Protein AF-A0AAD4W9L6-F1 (afdb_monomer_lite)

Foldseek 3Di:
DDDPVLFPPDDDDQLQPQQVLLVCLVVLADPVLLVVCLPDLCNLVSLPHAAPDDPLLLSLFSRFFDDCVVDPQVFATWGCFQLWIAGDGPLNVCLQSVAADDDDDDDPDDALVPCPLCCVQPNHPDDDDLVSLVCSLNPDPDNVSNSVSSVVSCCVNNPVSDPPPLVSCVWAPVCVVVVQWAADDDLVGRNNNRIHGDDDPPSVCCCVQTRVHNPGHTDHDDQDPSSCPRPNHPDDPPVPNDDDTDSPPPDPPCPVVVVVVVVVVVVVVVVVVVVVVVVVVVVVVVVVVVVVVVVVVVVVVVVVVVVVVVVVVVVVVVVVVVVD

Radius of gyration: 32.65 Å; chains: 1; bounding box: 99×80×64 Å

Structure (mmCIF, N/CA/C/O backbone):
data_AF-A0AAD4W9L6-F1
#
_entry.id   AF-A0AAD4W9L6-F1
#
loop_
_atom_site.group_PDB
_atom_site.id
_atom_site.type_symbol
_atom_site.label_atom_id
_atom_site.label_alt_id
_atom_site.label_comp_id
_atom_site.label_asym_id
_atom_site.label_entity_id
_atom_site.label_seq_id
_atom_site.pdbx_PDB_ins_code
_atom_site.Cartn_x
_atom_site.Cartn_y
_atom_site.Cartn_z
_atom_site.occupancy
_atom_site.B_iso_or_equiv
_atom_site.auth_seq_id
_atom_site.auth_comp_id
_atom_site.auth_asym_id
_atom_site.auth_atom_id
_atom_site.pdbx_PDB_model_num
ATOM 1 N N . MET A 1 1 ? 16.993 12.802 -17.136 1.00 47.34 1 MET A N 1
ATOM 2 C CA . MET A 1 1 ? 17.439 11.944 -16.020 1.00 47.34 1 MET A CA 1
ATOM 3 C C . MET A 1 1 ? 17.801 12.877 -14.888 1.00 47.34 1 MET A C 1
ATOM 5 O O . MET A 1 1 ? 18.582 13.782 -15.141 1.00 47.34 1 MET A O 1
ATOM 9 N N . ILE A 1 2 ? 17.174 12.713 -13.723 1.00 38.59 2 ILE A N 1
ATOM 10 C CA . ILE A 1 2 ? 17.481 13.487 -12.510 1.00 38.59 2 ILE A CA 1
ATOM 11 C C . ILE A 1 2 ? 18.909 13.122 -12.080 1.00 38.59 2 ILE A C 1
ATOM 13 O O . ILE A 1 2 ? 19.271 11.942 -12.152 1.00 38.59 2 ILE A O 1
ATOM 17 N N . THR A 1 3 ? 19.731 14.110 -11.726 1.00 42.56 3 THR A N 1
ATOM 18 C CA . THR A 1 3 ? 21.128 13.863 -11.332 1.00 42.56 3 THR A CA 1
ATOM 19 C C . THR A 1 3 ? 21.187 13.156 -9.972 1.00 42.56 3 THR A C 1
ATOM 21 O O . THR A 1 3 ? 20.267 13.289 -9.169 1.00 42.56 3 THR A O 1
ATOM 24 N N . GLU A 1 4 ? 22.233 12.362 -9.700 1.00 45.06 4 GLU A N 1
ATOM 25 C CA . GLU A 1 4 ? 22.367 11.618 -8.424 1.00 45.06 4 GLU A CA 1
ATOM 26 C C . GLU A 1 4 ? 22.315 12.530 -7.187 1.00 45.06 4 GLU A C 1
ATOM 28 O O . GLU A 1 4 ? 21.912 12.104 -6.111 1.00 45.06 4 GLU A O 1
ATOM 33 N N . GLU A 1 5 ? 22.682 13.797 -7.347 1.00 41.12 5 GLU A N 1
ATOM 34 C CA . GLU A 1 5 ? 22.722 14.812 -6.292 1.00 41.12 5 GLU A CA 1
ATOM 35 C C . GLU A 1 5 ? 21.324 15.362 -5.950 1.00 41.12 5 GLU A C 1
ATOM 37 O O . GLU A 1 5 ? 21.085 15.842 -4.844 1.00 41.12 5 GLU A O 1
ATOM 42 N N . GLU A 1 6 ? 20.377 15.248 -6.886 1.00 40.41 6 GLU A N 1
ATOM 43 C CA . GLU A 1 6 ? 18.975 15.671 -6.752 1.00 40.41 6 GLU A CA 1
ATOM 44 C C . GLU A 1 6 ? 18.058 14.521 -6.298 1.00 40.41 6 GLU A C 1
ATOM 46 O O . GLU A 1 6 ? 16.862 14.708 -6.056 1.00 40.41 6 GLU A O 1
ATOM 51 N N . LYS A 1 7 ? 18.607 13.308 -6.180 1.00 45.47 7 LYS A N 1
ATOM 52 C CA . LYS A 1 7 ? 17.885 12.120 -5.734 1.00 45.47 7 LYS A CA 1
ATOM 53 C C . LYS A 1 7 ? 17.671 12.154 -4.222 1.00 45.47 7 LYS A C 1
ATOM 55 O O . LYS A 1 7 ? 18.612 12.155 -3.433 1.00 45.47 7 LYS A O 1
ATOM 60 N N . PHE A 1 8 ? 16.406 12.127 -3.805 1.00 41.56 8 PHE A N 1
ATOM 61 C CA . PHE A 1 8 ? 16.038 12.042 -2.393 1.00 41.56 8 PHE A CA 1
ATOM 62 C C . PHE A 1 8 ? 16.569 10.725 -1.800 1.00 41.56 8 PHE A C 1
ATOM 64 O O . PHE A 1 8 ? 16.167 9.646 -2.238 1.00 41.56 8 PHE A O 1
ATOM 71 N N . GLN A 1 9 ? 17.446 10.782 -0.790 1.00 36.72 9 GLN A N 1
ATOM 72 C CA . GLN A 1 9 ? 17.851 9.589 -0.038 1.00 36.72 9 GLN A CA 1
ATOM 73 C C . GLN A 1 9 ? 16.670 9.102 0.813 1.00 36.72 9 GLN A C 1
ATOM 75 O O . GLN A 1 9 ? 16.536 9.436 1.990 1.00 36.72 9 GLN A O 1
ATOM 80 N N . GLY A 1 10 ? 15.773 8.331 0.200 1.00 40.91 10 GLY A N 1
ATOM 81 C CA . GLY A 1 10 ? 14.722 7.627 0.919 1.00 40.91 10 GLY A CA 1
ATOM 82 C C . GLY A 1 10 ? 15.359 6.620 1.872 1.00 40.91 10 GLY A C 1
ATOM 83 O O . GLY A 1 10 ? 15.940 5.635 1.425 1.00 40.91 10 GLY A O 1
ATOM 84 N N . LYS A 1 11 ? 15.269 6.869 3.180 1.00 39.81 11 LYS A N 1
ATOM 85 C CA . LYS A 1 11 ? 15.521 5.838 4.188 1.00 39.81 11 LYS A CA 1
ATOM 86 C C . LYS A 1 11 ? 14.287 4.952 4.248 1.00 39.81 11 LYS A C 1
ATOM 88 O O . LYS A 1 11 ? 13.273 5.371 4.796 1.00 39.81 11 LYS A O 1
ATOM 93 N N . THR A 1 12 ? 14.384 3.756 3.680 1.00 40.41 12 THR A N 1
ATOM 94 C CA . THR A 1 12 ? 13.365 2.724 3.850 1.00 40.41 12 THR A CA 1
ATOM 95 C C . THR A 1 12 ? 13.349 2.298 5.315 1.00 40.41 12 THR A C 1
ATOM 97 O O . THR A 1 12 ? 14.356 1.800 5.824 1.00 40.41 12 THR A O 1
ATOM 100 N N . LEU A 1 13 ? 12.232 2.484 6.009 1.00 41.50 13 LEU A N 1
ATOM 101 C CA . LEU A 1 13 ? 12.038 1.927 7.346 1.00 41.50 13 LEU A CA 1
ATOM 102 C C . LEU A 1 13 ? 11.084 0.746 7.186 1.00 41.50 13 LEU A C 1
ATOM 104 O O . LEU A 1 13 ? 9.868 0.891 7.259 1.00 41.50 13 LEU A O 1
ATOM 108 N N . SER A 1 14 ? 11.641 -0.440 6.928 1.00 42.91 14 SER A N 1
ATOM 109 C CA . SER A 1 14 ? 10.854 -1.674 6.888 1.00 42.91 14 SER A CA 1
ATOM 110 C C . SER A 1 14 ? 10.450 -2.056 8.315 1.00 42.91 14 SER A C 1
ATOM 112 O O . SER A 1 14 ? 11.167 -2.765 9.013 1.00 42.91 14 SER A O 1
ATOM 114 N N . ILE A 1 15 ? 9.312 -1.526 8.765 1.00 48.94 15 ILE A N 1
ATOM 115 C CA . ILE A 1 15 ? 8.651 -1.899 10.028 1.00 48.94 15 ILE A CA 1
ATOM 116 C C . ILE A 1 15 ? 7.326 -2.625 9.720 1.00 48.94 15 ILE A C 1
ATOM 118 O O . ILE A 1 15 ? 6.440 -2.717 10.566 1.00 48.94 15 ILE A O 1
ATOM 122 N N . SER A 1 16 ? 7.131 -3.125 8.491 1.00 53.09 16 SER A N 1
ATOM 123 C CA . SER A 1 16 ? 5.842 -3.685 8.076 1.00 53.09 16 SER A CA 1
ATOM 124 C C . SER A 1 16 ? 5.578 -5.041 8.744 1.00 53.09 16 SER A C 1
ATOM 126 O O . SER A 1 16 ? 5.812 -6.100 8.165 1.00 53.09 16 SER A O 1
ATOM 128 N N . HIS A 1 17 ? 5.023 -5.005 9.952 1.00 66.44 17 HIS A N 1
ATOM 129 C CA . HIS A 1 17 ? 4.467 -6.150 10.669 1.00 66.44 17 HIS A CA 1
ATOM 130 C C . HIS A 1 17 ? 2.987 -6.352 10.319 1.00 66.44 17 HIS A C 1
ATOM 132 O O . HIS A 1 17 ? 2.219 -6.797 11.158 1.00 66.44 17 HIS A O 1
ATOM 138 N N . THR A 1 18 ? 2.547 -6.028 9.095 1.00 77.06 18 THR A N 1
ATOM 139 C CA . THR A 1 18 ? 1.119 -6.028 8.725 1.00 77.06 18 THR A CA 1
ATOM 140 C C . THR A 1 18 ? 0.429 -7.357 9.032 1.00 77.06 18 THR A C 1
ATOM 142 O O . THR A 1 18 ? -0.611 -7.365 9.683 1.00 77.06 18 THR A O 1
ATOM 145 N N . LYS A 1 19 ? 1.041 -8.479 8.636 1.00 79.56 19 LYS A N 1
ATOM 146 C CA . LYS A 1 19 ? 0.513 -9.820 8.917 1.00 79.56 19 LYS A CA 1
ATOM 147 C C . LYS A 1 19 ? 0.420 -10.105 10.417 1.00 79.56 19 LYS A C 1
ATOM 149 O O . LYS A 1 19 ? -0.588 -10.632 10.883 1.00 79.56 19 LYS A O 1
ATOM 154 N N . ILE A 1 20 ? 1.465 -9.749 11.163 1.00 84.56 20 ILE A N 1
ATOM 155 C CA . ILE A 1 20 ? 1.527 -9.951 12.614 1.00 84.56 20 ILE A CA 1
ATOM 156 C C . ILE A 1 20 ? 0.455 -9.095 13.287 1.00 84.56 20 ILE A C 1
ATOM 158 O O . ILE A 1 20 ? -0.384 -9.642 13.981 1.00 84.56 20 ILE A O 1
ATOM 162 N N . ALA A 1 21 ? 0.388 -7.800 12.979 1.00 87.56 21 ALA A N 1
ATOM 163 C CA . ALA A 1 21 ? -0.585 -6.875 13.544 1.00 87.56 21 ALA A CA 1
ATOM 164 C C . ALA A 1 21 ? -2.040 -7.299 13.272 1.00 87.56 21 ALA A C 1
ATOM 166 O O . ALA A 1 21 ? -2.880 -7.229 14.168 1.00 87.56 21 ALA A O 1
ATOM 167 N N . ILE A 1 22 ? -2.344 -7.781 12.060 1.00 90.00 22 ILE A N 1
ATOM 168 C CA . ILE A 1 22 ? -3.672 -8.325 11.729 1.00 90.00 22 ILE A CA 1
ATOM 169 C C . ILE A 1 22 ? -3.969 -9.581 12.551 1.00 90.00 22 ILE A C 1
ATOM 171 O O . ILE A 1 22 ? -5.072 -9.711 13.081 1.00 90.00 22 ILE A O 1
ATOM 175 N N . SER A 1 23 ? -2.997 -10.487 12.679 1.00 91.19 23 SER A N 1
ATOM 176 C CA . SER A 1 23 ? -3.150 -11.712 13.478 1.00 91.19 23 SER A CA 1
ATOM 177 C C . SER A 1 23 ? -3.378 -11.374 14.952 1.00 91.19 23 SER A C 1
ATOM 179 O O . SER A 1 23 ? -4.335 -11.854 15.548 1.00 91.19 23 SER A O 1
ATOM 181 N N . THR A 1 24 ? -2.598 -10.440 15.502 1.00 93.06 24 THR A N 1
ATOM 182 C CA . THR A 1 24 ? -2.736 -9.953 16.877 1.00 93.06 24 THR A CA 1
ATOM 183 C C . THR A 1 24 ? -4.122 -9.368 17.143 1.00 93.06 24 THR A C 1
ATOM 185 O O . THR A 1 24 ? -4.700 -9.637 18.190 1.00 93.06 24 THR A O 1
ATOM 188 N N . ILE A 1 25 ? -4.702 -8.608 16.207 1.00 94.25 25 ILE A N 1
ATOM 189 C CA . ILE A 1 25 ? -6.077 -8.101 16.360 1.00 94.25 25 ILE A CA 1
ATOM 190 C C . ILE A 1 25 ? -7.095 -9.241 16.361 1.00 94.25 25 ILE A C 1
ATOM 192 O O . ILE A 1 25 ? -7.958 -9.271 17.237 1.00 94.25 25 ILE A O 1
ATOM 196 N N . LYS A 1 26 ? -6.990 -10.176 15.406 1.00 94.06 26 LYS A N 1
ATOM 197 C CA . LYS A 1 26 ? -7.907 -11.324 15.298 1.00 94.06 26 LYS A CA 1
ATOM 198 C C . LYS A 1 26 ? -7.869 -12.210 16.546 1.00 94.06 26 LYS A C 1
ATOM 200 O O . LYS A 1 26 ? -8.905 -12.721 16.947 1.00 94.06 26 LYS A O 1
ATOM 205 N N . GLU A 1 27 ? -6.698 -12.363 17.161 1.00 95.00 27 GLU A N 1
ATOM 206 C CA . GLU A 1 27 ? -6.510 -13.136 18.394 1.00 95.00 27 GLU A CA 1
ATOM 207 C C . GLU A 1 27 ? -6.958 -12.377 19.652 1.00 95.00 27 GLU A C 1
ATOM 209 O O . GLU A 1 27 ? -7.484 -12.983 20.585 1.00 95.00 27 GLU A O 1
ATOM 214 N N . LYS A 1 28 ? -6.744 -11.055 19.705 1.00 95.56 28 LYS A N 1
ATOM 215 C CA . LYS A 1 28 ? -7.033 -10.238 20.894 1.00 95.56 28 LYS A CA 1
ATOM 216 C C . LYS A 1 28 ? -8.516 -9.897 21.042 1.00 95.56 28 LYS A C 1
ATOM 218 O O . LYS A 1 28 ? -8.989 -9.743 22.168 1.00 95.56 28 LYS A O 1
ATOM 223 N N . PHE A 1 29 ? -9.233 -9.713 19.938 1.00 96.62 29 PHE A N 1
ATOM 224 C CA . PHE A 1 29 ? -10.640 -9.327 19.964 1.00 96.62 29 PHE A CA 1
ATOM 225 C C . PHE A 1 29 ? -11.569 -10.503 20.258 1.00 96.62 29 PHE A C 1
ATOM 227 O O . PHE A 1 29 ? -11.392 -11.607 19.754 1.00 96.62 29 PHE A O 1
ATOM 234 N N . SER A 1 30 ? -12.622 -10.238 21.032 1.00 96.12 30 SER A N 1
ATOM 235 C CA . SER A 1 30 ? -13.764 -11.150 21.115 1.00 96.12 30 SER A CA 1
ATOM 236 C C . SER A 1 30 ? -14.532 -11.183 19.790 1.00 96.12 30 SER A C 1
ATOM 238 O O . SER A 1 30 ? -14.440 -10.251 18.990 1.00 96.12 30 SER A O 1
ATOM 240 N N . GLU A 1 31 ? -15.372 -12.201 19.577 1.00 95.62 31 GLU A N 1
ATOM 241 C CA . GLU A 1 31 ? -16.197 -12.295 18.361 1.00 95.62 31 GLU A CA 1
ATOM 242 C C . GLU A 1 31 ? -17.032 -11.031 18.108 1.00 95.62 31 GLU A C 1
ATOM 244 O O . GLU A 1 31 ? -17.145 -10.565 16.976 1.00 95.62 31 GLU A O 1
ATOM 249 N N . GLN A 1 32 ? -17.595 -10.434 19.163 1.00 95.88 32 GLN A N 1
ATOM 250 C CA . GLN A 1 32 ? -18.391 -9.214 19.036 1.00 95.88 32 GLN A CA 1
ATOM 251 C C . GLN A 1 32 ? -17.532 -8.002 18.650 1.00 95.88 32 GLN A C 1
ATOM 253 O O . GLN A 1 32 ? -17.960 -7.173 17.848 1.00 95.88 32 GLN A O 1
ATOM 258 N N . GLN A 1 33 ? -16.330 -7.876 19.217 1.00 96.06 33 GLN A N 1
ATOM 259 C CA . GLN A 1 33 ? -15.402 -6.792 18.882 1.00 96.06 33 GLN A CA 1
ATOM 260 C C . GLN A 1 33 ? -14.879 -6.935 17.456 1.00 96.06 33 GLN A C 1
ATOM 262 O O . GLN A 1 33 ? -14.804 -5.938 16.740 1.00 96.06 33 GLN A O 1
ATOM 267 N N . LEU A 1 34 ? -14.585 -8.166 17.032 1.00 96.31 34 LEU A N 1
ATOM 268 C CA . LEU A 1 34 ? -14.142 -8.456 15.678 1.00 96.31 34 LEU A CA 1
ATOM 269 C C . LEU A 1 34 ? -15.225 -8.095 14.659 1.00 96.31 34 LEU A C 1
ATOM 271 O O . LEU A 1 34 ? -14.927 -7.345 13.738 1.00 96.31 34 LEU A O 1
ATOM 275 N N . ARG A 1 35 ? -16.490 -8.478 14.888 1.00 95.94 35 ARG A N 1
ATOM 276 C CA . ARG A 1 35 ? -17.612 -8.054 14.026 1.00 95.94 35 ARG A CA 1
ATOM 277 C C . ARG A 1 35 ? -17.734 -6.534 13.928 1.00 95.94 35 ARG A C 1
ATOM 279 O O . ARG A 1 35 ? -17.836 -5.992 12.835 1.00 95.94 35 ARG A O 1
ATOM 286 N N . ARG A 1 36 ? -17.649 -5.820 15.058 1.00 96.06 36 ARG A N 1
ATOM 287 C CA . ARG A 1 36 ? -17.679 -4.343 15.063 1.00 96.06 36 ARG A CA 1
ATOM 288 C C . ARG A 1 36 ? -16.507 -3.730 14.293 1.00 96.06 36 ARG A C 1
ATOM 290 O O . ARG A 1 36 ? -16.647 -2.653 13.720 1.00 96.06 36 ARG A O 1
ATOM 297 N N . PHE A 1 37 ? -15.345 -4.375 14.316 1.00 95.31 37 PHE A N 1
ATOM 298 C CA . PHE A 1 37 ? -14.187 -3.938 13.546 1.00 95.31 37 PHE A CA 1
ATOM 299 C C . PHE A 1 37 ? -14.347 -4.259 12.052 1.00 95.31 37 PHE A C 1
ATOM 301 O O . PHE A 1 37 ? -14.010 -3.426 11.215 1.00 95.31 37 PHE A O 1
ATOM 308 N N . GLU A 1 38 ? -14.898 -5.420 11.702 1.00 94.06 38 GLU A N 1
ATOM 309 C CA . GLU A 1 38 ? -15.214 -5.819 10.323 1.00 94.06 38 GLU A CA 1
ATOM 310 C C . GLU A 1 38 ? -16.256 -4.899 9.673 1.00 94.06 38 GLU A C 1
ATOM 312 O O . GLU A 1 38 ? -16.142 -4.569 8.497 1.00 94.06 38 GLU A O 1
ATOM 317 N N . GLU A 1 39 ? -17.226 -4.412 10.446 1.00 93.38 39 GLU A N 1
ATOM 318 C CA . GLU A 1 39 ? -18.222 -3.429 9.998 1.00 93.38 39 GLU A CA 1
ATOM 319 C C . GLU A 1 39 ? -17.652 -2.002 9.857 1.00 93.38 39 GLU A C 1
ATOM 321 O O . GLU A 1 39 ? -18.324 -1.099 9.353 1.00 93.38 39 GLU A O 1
ATOM 326 N N . SER A 1 40 ? -16.417 -1.766 10.308 1.00 91.94 40 SER A N 1
ATOM 327 C CA . SER A 1 40 ? -15.757 -0.463 10.211 1.00 91.94 40 SER A CA 1
ATOM 328 C C . SER A 1 40 ? -15.122 -0.220 8.836 1.00 91.94 40 SER A C 1
ATOM 330 O O . SER A 1 40 ? -15.009 -1.113 7.999 1.00 91.94 40 SER A O 1
ATOM 332 N N . CYS A 1 41 ? -14.583 0.985 8.626 1.00 88.56 41 CYS A N 1
ATOM 333 C CA . CYS A 1 41 ? -13.817 1.309 7.419 1.00 88.56 41 CYS A CA 1
ATOM 334 C C . CYS A 1 41 ? -12.502 0.522 7.260 1.00 88.56 41 CYS A C 1
ATOM 336 O O . CYS A 1 41 ? -11.870 0.629 6.213 1.00 88.56 41 CYS A O 1
ATOM 338 N N . PHE A 1 42 ? -12.066 -0.236 8.272 1.00 90.75 42 PHE A N 1
ATOM 339 C CA . PHE A 1 42 ? -10.870 -1.078 8.201 1.00 90.75 42 PHE A CA 1
ATOM 340 C C . PHE A 1 42 ? -11.174 -2.558 7.971 1.00 90.75 42 PHE A C 1
ATOM 342 O O . PHE A 1 42 ? -10.236 -3.329 7.780 1.00 90.75 42 PHE A O 1
ATOM 349 N N . GLY A 1 43 ? -12.444 -2.970 7.976 1.00 90.62 43 GLY A N 1
ATOM 350 C CA . GLY A 1 43 ? -12.812 -4.383 7.947 1.00 90.62 43 GLY A CA 1
ATOM 351 C C . GLY A 1 43 ? -12.233 -5.144 6.759 1.00 90.62 43 GLY A C 1
ATOM 352 O O . GLY A 1 43 ? -11.588 -6.176 6.937 1.00 90.62 43 GLY A O 1
ATOM 353 N N . HIS A 1 44 ? -12.348 -4.585 5.551 1.00 86.06 44 HIS A N 1
ATOM 354 C CA . HIS A 1 44 ? -11.792 -5.195 4.337 1.00 86.06 44 HIS A CA 1
ATOM 355 C C . HIS A 1 44 ? -10.267 -5.342 4.375 1.00 86.06 44 HIS A C 1
ATOM 357 O O . HIS A 1 44 ? -9.709 -6.203 3.701 1.00 86.06 44 HIS A O 1
ATOM 363 N N . LEU A 1 45 ? -9.574 -4.536 5.180 1.00 87.25 45 LEU A N 1
ATOM 364 C CA . LEU A 1 45 ? -8.120 -4.572 5.304 1.00 87.25 45 LEU A CA 1
ATOM 365 C C . LEU A 1 45 ? -7.628 -5.702 6.228 1.00 87.25 45 LEU A C 1
ATOM 367 O O . LEU A 1 45 ? -6.432 -5.991 6.234 1.00 87.25 45 LEU A O 1
ATOM 371 N N . LEU A 1 46 ? -8.517 -6.382 6.965 1.00 88.31 46 LEU A N 1
ATOM 372 C CA . LEU A 1 46 ? -8.181 -7.602 7.719 1.00 88.31 46 LEU A CA 1
ATOM 373 C C . LEU A 1 46 ? -7.880 -8.809 6.816 1.00 88.31 46 LEU A C 1
ATOM 375 O O . LEU A 1 46 ? -7.369 -9.826 7.296 1.00 88.31 46 LEU A O 1
ATOM 379 N N . LEU A 1 47 ? -8.208 -8.704 5.528 1.00 84.19 47 LEU A N 1
ATOM 380 C CA . LEU A 1 47 ? -7.945 -9.716 4.504 1.00 84.19 47 LEU A CA 1
ATOM 381 C C . LEU A 1 47 ? -6.536 -9.590 3.897 1.00 84.19 47 LEU A C 1
ATOM 383 O O . LEU A 1 47 ? -6.168 -10.371 3.026 1.00 84.19 47 LEU A O 1
ATOM 387 N N . ILE A 1 48 ? -5.731 -8.613 4.332 1.00 79.44 48 ILE A N 1
ATOM 388 C CA . ILE A 1 48 ? -4.348 -8.463 3.867 1.00 79.44 48 ILE A CA 1
ATOM 389 C C . ILE A 1 48 ? -3.486 -9.552 4.524 1.00 79.44 48 ILE A C 1
ATOM 391 O O . ILE A 1 48 ? -3.105 -9.430 5.686 1.00 79.44 48 ILE A O 1
ATOM 395 N N . GLU A 1 49 ? -3.158 -10.613 3.789 1.00 66.44 49 GLU A N 1
ATOM 396 C CA . GLU A 1 49 ? -2.453 -11.770 4.363 1.00 66.44 49 GLU A CA 1
ATOM 397 C C . GLU A 1 49 ? -0.922 -11.705 4.261 1.00 66.44 49 GLU A C 1
ATOM 399 O O . GLU A 1 49 ? -0.239 -12.034 5.232 1.00 66.44 49 GLU A O 1
ATOM 404 N N . ASP A 1 50 ? -0.355 -11.302 3.118 1.00 62.72 50 ASP A N 1
ATOM 405 C CA . ASP A 1 50 ? 1.107 -11.319 2.927 1.00 62.72 50 ASP A CA 1
ATOM 406 C C . ASP A 1 50 ? 1.579 -10.343 1.842 1.00 62.72 50 ASP A C 1
ATOM 408 O O . ASP A 1 50 ? 2.145 -10.703 0.807 1.00 62.72 50 ASP A O 1
ATOM 412 N N . LEU A 1 51 ? 1.318 -9.059 2.067 1.00 61.97 51 LEU A N 1
ATOM 413 C CA . LEU A 1 51 ? 1.775 -8.016 1.161 1.00 61.97 51 LEU A CA 1
ATOM 414 C C . LEU A 1 51 ? 3.237 -7.664 1.465 1.00 61.97 51 LEU A C 1
ATOM 416 O O . LEU A 1 51 ? 3.541 -6.701 2.170 1.00 61.97 51 LEU A O 1
ATOM 420 N N . LYS A 1 52 ? 4.161 -8.493 0.964 1.00 56.06 52 LYS A N 1
ATOM 421 C CA . LYS A 1 52 ? 5.611 -8.274 1.088 1.00 56.06 52 LYS A CA 1
ATOM 422 C C . LYS A 1 52 ? 6.067 -7.159 0.154 1.00 56.06 52 LYS A C 1
ATOM 424 O O . LYS A 1 52 ? 6.448 -7.389 -0.985 1.00 56.06 52 LYS A O 1
ATOM 429 N N . TRP A 1 53 ? 6.012 -5.924 0.618 1.00 62.38 53 TRP A N 1
ATOM 430 C CA . TRP A 1 53 ? 6.411 -4.771 -0.183 1.00 62.38 53 TRP A CA 1
ATOM 431 C C . TRP A 1 53 ? 7.860 -4.849 -0.659 1.00 62.38 53 TRP A C 1
ATOM 433 O O . TRP A 1 53 ? 8.782 -5.034 0.134 1.00 62.38 53 TRP A O 1
ATOM 443 N N . THR A 1 54 ? 8.078 -4.635 -1.956 1.00 63.09 54 THR A N 1
ATOM 444 C CA . THR A 1 54 ? 9.428 -4.450 -2.484 1.00 63.09 54 THR A CA 1
ATOM 445 C C . THR A 1 54 ? 9.829 -2.987 -2.286 1.00 63.09 54 THR A C 1
ATOM 447 O O . THR A 1 54 ? 9.492 -2.123 -3.101 1.00 63.09 54 THR A O 1
ATOM 450 N N . SER A 1 55 ? 10.594 -2.713 -1.227 1.00 66.38 55 SER A N 1
ATOM 451 C CA . SER A 1 55 ? 11.267 -1.420 -1.008 1.00 66.38 55 SER A CA 1
ATOM 452 C C . SER A 1 55 ? 11.900 -0.815 -2.281 1.00 66.38 55 SER A C 1
ATOM 454 O O . SER A 1 55 ? 11.752 0.390 -2.490 1.00 66.38 55 SER A O 1
ATOM 456 N N . PRO A 1 56 ? 12.515 -1.607 -3.187 1.00 71.25 56 PRO A N 1
ATOM 457 C CA . PRO A 1 56 ? 13.004 -1.121 -4.477 1.00 71.25 56 PRO A CA 1
ATOM 458 C C . PRO A 1 56 ? 12.020 -0.299 -5.316 1.00 71.25 56 PRO A C 1
ATOM 460 O O . PRO A 1 56 ? 12.414 0.702 -5.911 1.00 71.25 56 PRO A O 1
ATOM 463 N N . ILE A 1 57 ? 10.747 -0.702 -5.371 1.00 74.88 57 ILE A N 1
ATOM 464 C CA . ILE A 1 57 ? 9.721 -0.033 -6.186 1.00 74.88 57 ILE A CA 1
ATOM 465 C C . ILE A 1 57 ? 9.373 1.323 -5.576 1.00 74.88 57 ILE A C 1
ATOM 467 O O . ILE A 1 57 ? 9.336 2.334 -6.277 1.00 74.88 57 ILE A O 1
ATOM 471 N N . VAL A 1 58 ? 9.192 1.351 -4.254 1.00 73.06 58 VAL A N 1
ATOM 472 C CA . VAL A 1 58 ? 8.943 2.579 -3.492 1.00 73.06 58 VAL A CA 1
ATOM 473 C C . VAL A 1 58 ? 10.099 3.553 -3.667 1.00 73.06 58 VAL A C 1
ATOM 475 O O . VAL A 1 58 ? 9.895 4.707 -4.040 1.00 73.06 58 VAL A O 1
ATOM 478 N N . HIS A 1 59 ? 11.324 3.073 -3.468 1.00 74.38 59 HIS A N 1
ATOM 479 C CA . HIS A 1 59 ? 12.524 3.874 -3.639 1.00 74.38 59 HIS A CA 1
ATOM 480 C C . HIS A 1 59 ? 12.630 4.426 -5.070 1.00 74.38 59 HIS A C 1
ATOM 482 O O . HIS A 1 59 ? 12.769 5.635 -5.254 1.00 74.38 59 HIS A O 1
ATOM 488 N N . GLY A 1 60 ? 12.475 3.572 -6.088 1.00 78.06 60 GLY A N 1
ATOM 489 C CA . GLY A 1 60 ? 12.535 3.965 -7.498 1.00 78.06 60 GLY A CA 1
ATOM 490 C C . GLY A 1 60 ? 11.518 5.044 -7.885 1.00 78.06 60 GLY A C 1
ATOM 491 O O . GLY A 1 60 ? 11.847 5.930 -8.684 1.00 78.06 60 GLY A O 1
ATOM 492 N N . LEU A 1 61 ? 10.327 5.020 -7.275 1.00 78.94 61 LEU A N 1
ATOM 493 C CA . LEU A 1 61 ? 9.299 6.050 -7.437 1.00 78.94 61 LEU A CA 1
ATOM 494 C C . LEU A 1 61 ? 9.624 7.343 -6.701 1.00 78.94 61 LEU A C 1
ATOM 496 O O . LEU A 1 61 ? 9.519 8.415 -7.293 1.00 78.94 61 LEU A O 1
ATOM 500 N N . LEU A 1 62 ? 10.040 7.270 -5.437 1.00 76.94 62 LEU A N 1
ATOM 501 C CA . LEU A 1 62 ? 10.382 8.460 -4.653 1.00 76.94 62 LEU A CA 1
ATOM 502 C C . LEU A 1 62 ? 11.510 9.266 -5.310 1.00 76.94 62 LEU A C 1
ATOM 504 O O . LEU A 1 62 ? 11.436 10.492 -5.345 1.00 76.94 62 LEU A O 1
ATOM 508 N N . LEU A 1 63 ? 12.482 8.583 -5.925 1.00 77.44 63 LEU A N 1
ATOM 509 C CA . LEU A 1 63 ? 13.549 9.199 -6.724 1.00 77.44 63 LEU A CA 1
ATOM 510 C C . LEU A 1 63 ? 13.060 9.970 -7.959 1.00 77.44 63 LEU A C 1
ATOM 512 O O . LEU A 1 63 ? 13.821 10.730 -8.551 1.00 77.44 63 LEU A O 1
ATOM 516 N N . ARG A 1 64 ? 11.818 9.739 -8.382 1.00 82.44 64 ARG A N 1
ATOM 517 C CA . ARG A 1 64 ? 11.199 10.306 -9.585 1.00 82.44 64 ARG A CA 1
ATOM 518 C C . ARG A 1 64 ? 10.064 11.263 -9.269 1.00 82.44 64 ARG A C 1
ATOM 520 O O . ARG A 1 64 ? 9.397 11.732 -10.189 1.00 82.44 64 ARG A O 1
ATOM 527 N N . LYS A 1 65 ? 9.828 11.560 -7.991 1.00 82.06 65 LYS A N 1
ATOM 528 C CA . LYS A 1 65 ? 8.846 12.559 -7.579 1.00 82.06 65 LYS A CA 1
ATOM 529 C C . LYS A 1 65 ? 9.194 13.908 -8.219 1.00 82.06 65 LYS A C 1
ATOM 531 O O . LYS A 1 65 ? 10.319 14.382 -8.098 1.00 82.06 65 LYS A O 1
ATOM 536 N N . ALA A 1 66 ? 8.228 14.516 -8.898 1.00 78.69 66 ALA A N 1
ATOM 537 C CA . ALA A 1 66 ? 8.400 15.814 -9.533 1.00 78.69 66 ALA A CA 1
ATOM 538 C C . ALA A 1 66 ? 8.522 16.922 -8.475 1.00 78.69 66 ALA A C 1
ATOM 540 O O . ALA A 1 66 ? 7.768 16.935 -7.494 1.00 78.69 66 ALA A O 1
ATOM 541 N N . ASP A 1 67 ? 9.442 17.868 -8.689 1.00 73.25 67 ASP A N 1
ATOM 542 C CA . ASP A 1 67 ? 9.588 19.028 -7.811 1.00 73.25 67 ASP A CA 1
ATOM 543 C C . ASP A 1 67 ? 8.335 19.923 -7.936 1.00 73.25 67 ASP A C 1
ATOM 545 O O . ASP A 1 67 ? 8.035 20.378 -9.050 1.00 73.25 67 ASP A O 1
ATOM 549 N N . PRO A 1 68 ? 7.622 20.214 -6.824 1.00 67.69 68 PRO A N 1
ATOM 550 C CA . PRO A 1 68 ? 6.470 21.118 -6.815 1.00 67.69 68 PRO A CA 1
ATOM 551 C C . PRO A 1 68 ? 6.730 22.502 -7.428 1.00 67.69 68 PRO A C 1
ATOM 553 O O . PRO A 1 68 ? 5.791 23.171 -7.848 1.00 67.69 68 PRO A O 1
ATOM 556 N N . LYS A 1 69 ? 7.990 22.954 -7.477 1.00 65.12 69 LYS A N 1
ATOM 557 C CA . LYS A 1 69 ? 8.392 24.222 -8.106 1.00 65.12 69 LYS A CA 1
ATOM 558 C C . LYS A 1 69 ? 8.387 24.163 -9.633 1.00 65.12 69 LYS A C 1
ATOM 560 O O . LYS A 1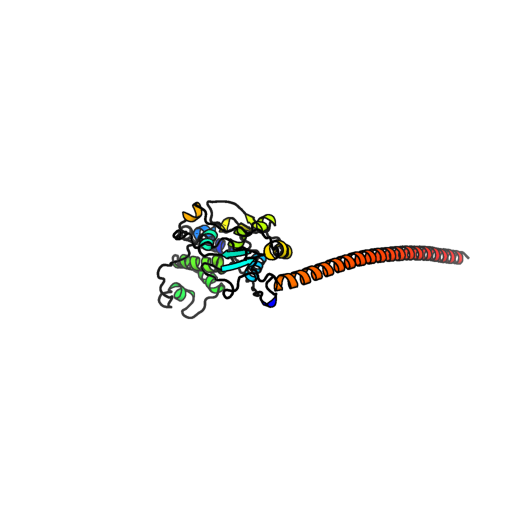 69 ? 8.295 25.199 -10.281 1.00 65.12 69 LYS A O 1
ATOM 565 N N . THR A 1 70 ? 8.529 22.967 -10.199 1.00 62.75 70 THR A N 1
ATOM 566 C CA . THR A 1 70 ? 8.661 22.741 -11.649 1.00 62.75 70 THR A CA 1
ATOM 567 C C . THR A 1 70 ? 7.381 22.219 -12.286 1.00 62.75 70 THR A C 1
ATOM 569 O O . THR A 1 70 ? 7.141 22.466 -13.465 1.00 62.75 70 THR A O 1
ATOM 572 N N . VAL A 1 71 ? 6.546 21.523 -11.512 1.00 63.94 71 VAL A N 1
ATOM 573 C CA . VAL A 1 71 ? 5.289 20.937 -11.977 1.00 63.94 71 VAL A CA 1
ATOM 574 C C . VAL A 1 71 ? 4.192 21.270 -10.973 1.00 63.94 71 VAL A C 1
ATOM 576 O O . VAL A 1 71 ? 4.348 21.023 -9.776 1.00 63.94 71 VAL A O 1
ATOM 579 N N . SER A 1 72 ? 3.068 21.803 -11.457 1.00 64.19 72 SER A N 1
ATOM 580 C CA . SER A 1 72 ? 1.902 22.073 -10.617 1.00 64.19 72 SER A CA 1
ATOM 581 C C . SER A 1 72 ? 1.415 20.772 -9.967 1.00 64.19 72 SER A C 1
ATOM 583 O O . SER A 1 72 ? 1.113 19.792 -10.647 1.00 64.19 72 SER A O 1
ATOM 585 N N . GLN A 1 73 ? 1.337 20.753 -8.636 1.00 61.88 73 GLN A N 1
ATOM 586 C CA . GLN A 1 73 ? 0.805 19.616 -7.865 1.00 61.88 73 GLN A CA 1
ATOM 587 C C . GLN A 1 73 ? -0.699 19.740 -7.611 1.00 61.88 73 GLN A C 1
ATOM 589 O O . GLN A 1 73 ? -1.229 19.174 -6.655 1.00 61.88 73 GLN A O 1
ATOM 594 N N . VAL A 1 74 ? -1.391 20.511 -8.453 1.00 60.25 74 VAL A N 1
ATOM 595 C CA . VAL A 1 74 ? -2.846 20.618 -8.394 1.00 60.25 74 VAL A CA 1
ATOM 596 C C . VAL A 1 74 ? -3.394 19.197 -8.556 1.00 60.25 74 VAL A C 1
ATOM 598 O O . VAL A 1 74 ? -3.068 18.507 -9.519 1.00 60.25 74 VAL A O 1
ATOM 601 N N . ASN A 1 75 ? -4.146 18.741 -7.555 1.00 69.12 75 ASN A N 1
ATOM 602 C CA . ASN A 1 75 ? -4.843 17.453 -7.514 1.00 69.12 75 ASN A CA 1
ATOM 603 C C . ASN A 1 75 ? -3.998 16.171 -7.365 1.00 69.12 75 ASN A C 1
ATOM 605 O O . ASN A 1 75 ? -4.532 15.075 -7.550 1.00 69.12 75 ASN A O 1
ATOM 609 N N . GLY A 1 76 ? -2.716 16.226 -6.988 1.00 76.12 76 GLY A N 1
ATOM 610 C CA . GLY A 1 76 ? -1.990 14.992 -6.656 1.00 76.12 76 GLY A CA 1
ATOM 611 C C . GLY A 1 76 ? -0.470 15.072 -6.662 1.00 76.12 76 GLY A C 1
ATOM 612 O O . GLY A 1 76 ? 0.139 16.074 -7.033 1.00 76.12 76 GLY A O 1
ATOM 613 N N . ILE A 1 77 ? 0.154 13.964 -6.257 1.00 80.38 77 ILE A N 1
ATOM 614 C CA . ILE A 1 77 ? 1.609 13.803 -6.295 1.00 80.38 77 ILE A CA 1
ATOM 615 C C . ILE A 1 77 ? 2.001 13.351 -7.699 1.00 80.38 77 ILE A C 1
ATOM 617 O O . ILE A 1 77 ? 1.485 12.349 -8.188 1.00 80.38 77 ILE A O 1
ATOM 621 N N . LYS A 1 78 ? 2.926 14.067 -8.339 1.00 81.50 78 LYS A N 1
ATOM 622 C CA . LYS A 1 78 ? 3.393 13.752 -9.694 1.00 81.50 78 LYS A CA 1
ATOM 623 C C . LYS A 1 78 ? 4.763 13.071 -9.672 1.00 81.50 78 LYS A C 1
ATOM 625 O O . LYS A 1 78 ? 5.621 13.414 -8.859 1.00 81.50 78 LYS A O 1
ATOM 630 N N . PHE A 1 79 ? 4.967 12.129 -10.585 1.00 83.75 79 PHE A N 1
ATOM 631 C CA . PHE A 1 79 ? 6.189 11.353 -10.777 1.00 83.75 79 PHE A CA 1
ATOM 632 C C . PHE A 1 79 ? 6.587 11.376 -12.253 1.00 83.75 79 PHE A C 1
ATOM 634 O O . PHE A 1 79 ? 5.728 11.300 -13.126 1.00 83.75 79 PHE A O 1
ATOM 641 N N . ILE A 1 80 ? 7.884 11.460 -12.538 1.00 81.81 80 ILE A N 1
ATOM 642 C CA . ILE A 1 80 ? 8.426 11.451 -13.900 1.00 81.81 80 ILE A CA 1
ATOM 643 C C . ILE A 1 80 ? 9.132 10.117 -14.122 1.00 81.81 80 ILE A C 1
ATOM 645 O O . ILE A 1 80 ? 10.235 9.896 -13.618 1.00 81.81 80 ILE A O 1
ATOM 649 N N . VAL A 1 81 ? 8.502 9.222 -14.878 1.00 81.75 81 VAL A N 1
ATOM 650 C CA . VAL A 1 81 ? 9.049 7.892 -15.174 1.00 81.75 81 VAL A CA 1
ATOM 651 C C . VAL A 1 81 ? 9.196 7.742 -16.682 1.00 81.75 81 VAL A C 1
ATOM 653 O O . VAL A 1 81 ? 8.242 7.927 -17.433 1.00 81.75 81 VAL A O 1
ATOM 656 N N . GLY A 1 82 ? 10.422 7.475 -17.139 1.00 79.50 82 GLY A N 1
ATOM 657 C CA . GLY A 1 82 ? 10.750 7.537 -18.561 1.00 79.50 82 GLY A CA 1
ATOM 658 C C . GLY A 1 82 ? 10.499 8.938 -19.135 1.00 79.50 82 GLY A C 1
ATOM 659 O O . GLY A 1 82 ? 11.087 9.918 -18.673 1.00 79.50 82 GLY A O 1
ATOM 660 N N . ASN A 1 83 ? 9.639 9.026 -20.149 1.00 78.50 83 ASN A N 1
ATOM 661 C CA . ASN A 1 83 ? 9.156 10.281 -20.741 1.00 78.50 83 ASN A CA 1
ATOM 662 C C . ASN A 1 83 ? 7.713 10.647 -20.329 1.00 78.50 83 ASN A C 1
ATOM 664 O O . ASN A 1 83 ? 7.137 11.576 -20.899 1.00 78.50 83 ASN A O 1
ATOM 668 N N . LYS A 1 84 ? 7.137 9.933 -19.354 1.00 79.44 84 LYS A N 1
ATOM 669 C CA . LYS A 1 84 ? 5.749 10.094 -18.915 1.00 79.44 84 LYS A CA 1
ATOM 670 C C . LYS A 1 84 ? 5.675 10.797 -17.564 1.00 79.44 84 LYS A C 1
ATOM 672 O O . LYS A 1 84 ? 6.487 10.545 -16.668 1.00 79.44 84 LYS A O 1
ATOM 677 N N . VAL A 1 85 ? 4.664 11.649 -17.410 1.00 80.00 85 VAL A N 1
ATOM 678 C CA . VAL A 1 85 ? 4.252 12.180 -16.108 1.00 80.00 85 VAL A CA 1
ATOM 679 C C . VAL A 1 85 ? 3.091 11.342 -15.592 1.00 80.00 85 VAL A C 1
ATOM 681 O O . VAL A 1 85 ? 2.065 11.195 -16.253 1.00 80.00 85 VAL A O 1
ATOM 684 N N . ILE A 1 86 ? 3.275 10.785 -14.402 1.00 81.81 86 ILE A N 1
ATOM 685 C CA . ILE A 1 86 ? 2.301 9.963 -13.693 1.00 81.81 86 ILE A CA 1
ATOM 686 C C . ILE A 1 86 ? 1.803 10.766 -12.504 1.00 81.81 86 ILE A C 1
ATOM 688 O O . ILE A 1 86 ? 2.605 11.356 -11.783 1.00 81.81 86 ILE A O 1
ATOM 692 N N . GLN A 1 87 ? 0.499 10.767 -12.271 1.00 82.81 87 GLN A N 1
ATOM 693 C CA . GLN A 1 87 ? -0.108 11.434 -11.129 1.00 82.81 87 GLN A CA 1
ATOM 694 C C . GLN A 1 87 ? -0.763 10.406 -10.214 1.00 82.81 87 GLN A C 1
ATOM 696 O O . GLN A 1 87 ? -1.439 9.501 -10.696 1.00 82.81 87 GLN A O 1
ATOM 701 N N . PHE A 1 88 ? -0.554 10.575 -8.907 1.00 83.12 88 PHE A N 1
ATOM 702 C CA . PHE A 1 88 ? -1.262 9.869 -7.851 1.00 83.12 88 PHE A CA 1
ATOM 703 C C . PHE A 1 88 ? -2.200 10.836 -7.115 1.00 83.12 88 PHE A C 1
ATOM 705 O O . PHE A 1 88 ? -1.743 11.738 -6.404 1.00 83.12 88 PHE A O 1
ATOM 712 N N . THR A 1 89 ? -3.506 10.673 -7.322 1.00 83.56 89 THR A N 1
ATOM 713 C CA . THR A 1 89 ? -4.559 11.553 -6.793 1.00 83.56 89 THR A CA 1
ATOM 714 C C . THR A 1 89 ? -5.210 10.990 -5.531 1.00 83.56 89 THR A C 1
ATOM 716 O O . THR A 1 89 ? -5.119 9.802 -5.215 1.00 83.56 89 THR A O 1
ATOM 719 N N . ALA A 1 90 ? -5.942 11.848 -4.823 1.00 82.88 90 ALA A N 1
ATOM 720 C CA . ALA A 1 90 ? -6.795 11.437 -3.711 1.00 82.88 90 ALA A CA 1
ATOM 721 C C . ALA A 1 90 ? -7.869 10.410 -4.125 1.00 82.88 90 ALA A C 1
ATOM 723 O O . ALA A 1 90 ? -8.159 9.479 -3.376 1.00 82.88 90 ALA A O 1
ATOM 724 N N . GLN A 1 91 ? -8.421 10.533 -5.336 1.00 83.69 91 GLN A N 1
ATOM 725 C CA . GLN A 1 91 ? -9.382 9.568 -5.879 1.00 83.69 91 GLN A CA 1
ATOM 726 C C . GLN A 1 91 ? -8.740 8.192 -6.084 1.00 83.69 91 GLN A C 1
ATOM 728 O O . GLN A 1 91 ? -9.310 7.169 -5.711 1.00 83.69 91 GLN A O 1
ATOM 733 N N . GLN A 1 92 ? -7.525 8.164 -6.633 1.00 83.94 92 GLN A N 1
ATOM 734 C CA . GLN A 1 92 ? -6.767 6.929 -6.822 1.00 83.94 92 GLN A CA 1
ATOM 735 C C . GLN A 1 92 ? -6.403 6.276 -5.487 1.00 83.94 92 GLN A C 1
ATOM 737 O O . GLN A 1 92 ? -6.467 5.055 -5.369 1.00 83.94 92 GLN A O 1
ATOM 742 N N . PHE A 1 93 ? -6.099 7.071 -4.457 1.00 84.94 93 PHE A N 1
ATOM 743 C CA . PHE A 1 93 ? -5.942 6.561 -3.097 1.00 84.94 93 PHE A CA 1
ATOM 744 C C . PHE A 1 93 ? -7.211 5.855 -2.596 1.00 84.94 93 PHE A C 1
ATOM 746 O O . PHE A 1 93 ? -7.110 4.740 -2.082 1.00 84.94 93 PHE A O 1
ATOM 753 N N . CYS A 1 94 ? -8.395 6.454 -2.786 1.00 85.88 94 CYS A N 1
ATOM 754 C CA . CYS A 1 94 ? -9.664 5.839 -2.385 1.00 85.88 94 CYS A CA 1
ATOM 755 C C . CYS A 1 94 ? -9.881 4.479 -3.047 1.00 85.88 94 CYS A C 1
ATOM 757 O O . CYS A 1 94 ? -10.182 3.510 -2.360 1.00 85.88 94 CYS A O 1
ATOM 759 N N . VAL A 1 95 ? -9.694 4.404 -4.367 1.00 85.94 95 VAL A N 1
ATOM 760 C CA . VAL A 1 95 ? -9.892 3.172 -5.148 1.00 85.94 95 VAL A CA 1
ATOM 761 C C . VAL A 1 95 ? -8.922 2.076 -4.713 1.00 85.94 95 VAL A C 1
ATOM 763 O O . VAL A 1 95 ? -9.296 0.914 -4.580 1.00 85.94 95 VAL A O 1
ATOM 766 N N . VAL A 1 96 ? -7.666 2.446 -4.465 1.00 84.06 96 VAL A N 1
ATOM 767 C CA . VAL A 1 96 ? -6.618 1.483 -4.128 1.00 84.06 96 VAL A CA 1
ATOM 768 C C . VAL A 1 96 ? -6.789 0.945 -2.715 1.00 84.06 96 VAL A C 1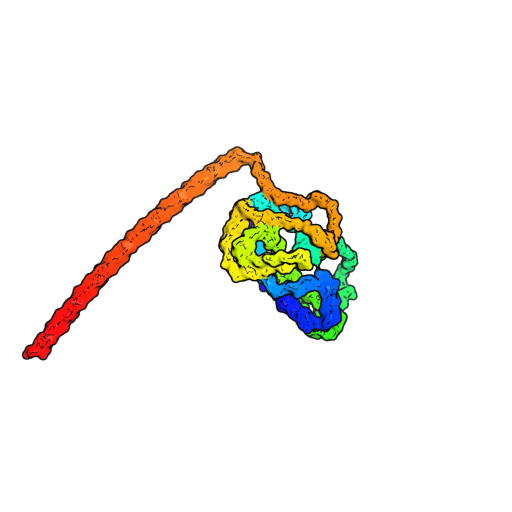
ATOM 770 O O . VAL A 1 96 ? -6.763 -0.264 -2.513 1.00 84.06 96 VAL A O 1
ATOM 773 N N . ILE A 1 97 ? -6.960 1.827 -1.729 1.00 83.25 97 ILE A N 1
ATOM 774 C CA . ILE A 1 97 ? -6.989 1.434 -0.312 1.00 83.25 97 ILE A CA 1
ATOM 775 C C . ILE A 1 97 ? -8.404 1.056 0.146 1.00 83.25 97 ILE A C 1
ATOM 777 O O . ILE A 1 97 ? -8.567 0.381 1.161 1.00 83.25 97 ILE A O 1
ATOM 781 N N . GLY A 1 98 ? -9.439 1.488 -0.572 1.00 85.75 98 GLY A N 1
ATOM 782 C CA . GLY A 1 98 ? -10.832 1.356 -0.147 1.00 85.75 98 GLY A CA 1
ATOM 783 C C . GLY A 1 98 ? -11.189 2.261 1.037 1.00 85.75 98 GLY A C 1
ATOM 784 O O . GLY A 1 98 ? -12.116 1.962 1.784 1.00 85.75 98 GLY A O 1
ATOM 785 N N . LEU A 1 99 ? -10.435 3.344 1.256 1.00 87.44 99 LEU A N 1
ATOM 786 C CA . LEU A 1 99 ? -10.681 4.314 2.327 1.00 87.44 99 LEU A CA 1
ATOM 787 C C . LEU A 1 99 ? -11.233 5.621 1.765 1.00 87.44 99 LEU A C 1
ATOM 789 O O . LEU A 1 99 ? -10.842 6.068 0.691 1.00 87.44 99 LEU A O 1
ATOM 793 N N . ARG A 1 100 ? -12.123 6.265 2.523 1.00 85.38 100 ARG A N 1
ATOM 794 C CA . ARG A 1 100 ? -12.620 7.606 2.190 1.00 85.38 100 ARG A CA 1
ATOM 795 C C . ARG A 1 100 ? -11.490 8.629 2.276 1.00 85.38 100 ARG A C 1
ATOM 797 O O . ARG A 1 100 ? -10.675 8.581 3.196 1.00 85.38 100 ARG A O 1
ATOM 804 N N . PHE A 1 101 ? -11.504 9.593 1.365 1.00 81.25 101 PHE A N 1
ATOM 805 C CA . PHE A 1 101 ? -10.629 10.759 1.379 1.00 81.25 101 PHE A CA 1
ATOM 806 C C . PHE A 1 101 ? -11.468 11.999 1.070 1.00 81.25 101 PHE A C 1
ATOM 808 O O . PHE A 1 101 ? -12.332 11.944 0.198 1.00 81.25 101 PHE A O 1
ATOM 815 N N . GLY A 1 102 ? -11.216 13.110 1.764 1.00 74.75 102 GLY A N 1
ATOM 816 C CA . GLY A 1 102 ? -11.900 14.381 1.517 1.00 74.75 102 GLY A CA 1
ATOM 817 C C . GLY A 1 102 ? -12.416 15.027 2.796 1.00 74.75 102 GLY A C 1
ATOM 818 O O . GLY A 1 102 ? -11.761 14.954 3.836 1.00 74.75 102 GLY A O 1
ATOM 819 N N . ASN A 1 103 ? -13.580 15.674 2.704 1.00 70.25 103 ASN A N 1
ATOM 820 C CA . ASN A 1 103 ? -14.189 16.414 3.808 1.00 70.25 103 ASN A CA 1
ATOM 821 C C . ASN A 1 103 ? -14.484 15.481 4.988 1.00 70.25 103 ASN A C 1
ATOM 823 O O . ASN A 1 103 ? -15.451 14.718 4.982 1.00 70.25 103 ASN A O 1
ATOM 827 N N . LEU A 1 104 ? -13.632 15.552 6.006 1.00 69.12 104 LEU A N 1
ATOM 828 C CA . LEU A 1 104 ? -13.864 14.889 7.278 1.00 69.12 104 LEU A CA 1
ATOM 829 C C . LEU A 1 104 ? -14.921 15.671 8.068 1.00 69.12 104 LEU A C 1
ATOM 831 O O . LEU A 1 104 ? -14.979 16.901 7.961 1.00 69.12 104 LEU A O 1
ATOM 835 N N . PRO A 1 105 ? -15.747 14.993 8.886 1.00 76.56 105 PRO A N 1
ATOM 836 C CA . PRO A 1 105 ? -16.542 15.696 9.883 1.00 76.56 105 PRO A CA 1
ATOM 837 C C . PRO A 1 105 ? -15.614 16.532 10.772 1.00 76.56 105 PRO A C 1
ATOM 839 O O . PRO A 1 105 ? -14.438 16.204 10.933 1.00 76.56 105 PRO A O 1
ATOM 842 N N . PHE A 1 106 ? -16.131 17.611 11.360 1.00 79.62 106 PHE A N 1
ATOM 843 C CA . PHE A 1 106 ? -15.353 18.398 12.312 1.00 79.62 106 PHE A CA 1
ATOM 844 C C . PHE A 1 106 ? -14.883 17.499 13.464 1.00 79.62 106 PHE A C 1
ATOM 846 O O . PHE A 1 106 ? -15.694 17.007 14.250 1.00 79.62 106 PHE A O 1
ATOM 853 N N . ILE A 1 107 ? -13.570 17.284 13.551 1.00 78.69 107 ILE A N 1
ATOM 854 C CA . ILE A 1 107 ? -12.926 16.594 14.666 1.00 78.69 107 ILE A CA 1
ATOM 855 C C . ILE A 1 107 ? -12.320 17.687 15.552 1.00 78.69 107 ILE A C 1
ATOM 857 O O . ILE A 1 107 ? -11.428 18.405 15.090 1.00 78.69 107 ILE A O 1
ATOM 861 N N . PRO A 1 108 ? -12.786 17.851 16.803 1.00 77.19 108 PRO A N 1
ATOM 862 C CA . PRO A 1 108 ? -12.176 18.782 17.741 1.00 77.19 108 PRO A CA 1
ATOM 863 C C . PRO A 1 108 ? -10.679 18.504 17.879 1.00 77.19 108 PRO A C 1
ATOM 865 O O . PRO A 1 108 ? -10.262 17.345 17.913 1.00 77.19 108 PRO A O 1
ATOM 868 N N . ILE A 1 109 ? -9.871 19.559 18.002 1.00 78.00 109 ILE A N 1
ATOM 869 C CA . ILE A 1 109 ? -8.436 19.409 18.265 1.00 78.00 109 ILE A CA 1
ATOM 870 C C . ILE A 1 109 ? -8.262 18.564 19.529 1.00 78.00 109 ILE A C 1
ATOM 872 O O . ILE A 1 109 ? -8.887 18.828 20.560 1.00 78.00 109 ILE A O 1
ATOM 876 N N . ALA A 1 110 ? -7.425 17.534 19.435 1.00 72.38 110 ALA A N 1
ATOM 877 C CA . ALA A 1 110 ? -7.102 16.671 20.557 1.00 72.38 110 ALA A CA 1
ATOM 878 C C . ALA A 1 110 ? -6.476 17.503 21.689 1.00 72.38 110 ALA A C 1
ATOM 880 O O . ALA A 1 110 ? -5.400 18.078 21.537 1.00 72.38 110 ALA A O 1
ATOM 881 N N . THR A 1 111 ? -7.153 17.563 22.830 1.00 72.94 111 THR A N 1
ATOM 882 C CA . THR A 1 111 ? -6.643 18.118 24.080 1.00 72.94 111 THR A CA 1
ATOM 883 C C . THR A 1 111 ? -6.439 16.989 25.077 1.00 72.94 111 THR A C 1
ATOM 885 O O . THR A 1 111 ? -7.049 15.916 24.991 1.00 72.94 111 THR A O 1
ATOM 888 N N . ASN A 1 112 ? -5.615 17.237 26.092 1.00 68.81 112 ASN A N 1
ATOM 889 C CA . ASN A 1 112 ? -5.490 16.285 27.186 1.00 68.81 112 ASN A CA 1
ATOM 890 C C . ASN A 1 112 ? -6.829 16.039 27.892 1.00 68.81 112 ASN A C 1
ATOM 892 O O . ASN A 1 112 ? -6.955 14.997 28.509 1.00 68.81 112 ASN A O 1
ATOM 896 N N . GLU A 1 113 ? -7.842 16.901 27.759 1.00 70.75 113 GLU A N 1
ATOM 897 C CA . GLU A 1 113 ? -9.172 16.747 28.365 1.00 70.75 113 GLU A CA 1
ATOM 898 C C . GLU A 1 113 ? -10.127 15.874 27.534 1.00 70.75 113 GLU A C 1
ATOM 900 O O . GLU A 1 113 ? -10.877 15.075 28.104 1.00 70.75 113 GLU A O 1
ATOM 905 N N . ASN A 1 114 ? -10.045 15.914 26.200 1.00 76.81 114 ASN A N 1
ATOM 906 C CA . ASN A 1 114 ? -10.911 15.114 25.320 1.00 76.81 114 ASN A CA 1
ATOM 907 C C . ASN A 1 114 ? -10.311 13.751 24.906 1.00 76.81 114 ASN A C 1
ATOM 909 O O . ASN A 1 114 ? -11.022 12.911 24.362 1.00 76.81 114 ASN A O 1
ATOM 913 N N . CYS A 1 115 ? -9.043 13.479 25.236 1.00 79.81 115 CYS A N 1
ATOM 914 C CA . CYS A 1 115 ? -8.361 12.215 24.928 1.00 79.81 115 CYS A CA 1
ATOM 915 C C . CYS A 1 115 ? -8.276 11.266 26.139 1.00 79.81 115 CYS A C 1
ATOM 917 O O . CYS A 1 115 ? -7.191 11.015 26.668 1.00 79.81 115 CYS A O 1
ATOM 919 N N . SER A 1 116 ? -9.409 10.712 26.586 1.00 85.06 116 SER A N 1
ATOM 920 C CA . SER A 1 116 ? -9.463 9.817 27.761 1.00 85.06 116 SER A CA 1
ATOM 921 C C . SER A 1 116 ? -8.557 8.586 27.638 1.00 85.06 116 SER A C 1
ATOM 923 O O . SER A 1 116 ? -7.888 8.227 28.605 1.00 85.06 116 SER A O 1
ATOM 925 N N . LEU A 1 117 ? -8.470 7.994 26.442 1.00 87.56 117 LEU A N 1
ATOM 926 C CA . LEU A 1 117 ? -7.611 6.842 26.156 1.00 87.56 117 LEU A CA 1
ATOM 927 C C . LEU A 1 117 ? -6.126 7.192 26.355 1.00 87.56 117 LEU A C 1
ATOM 929 O O . LEU A 1 117 ? -5.391 6.459 27.011 1.00 87.56 117 LEU A O 1
ATOM 933 N N . LYS A 1 118 ? -5.698 8.369 25.871 1.00 86.56 118 LYS A N 1
ATOM 934 C CA . LYS A 1 118 ? -4.332 8.871 26.078 1.00 86.56 118 LYS A CA 1
ATOM 935 C C . LYS A 1 118 ? -4.019 9.008 27.566 1.00 86.56 118 LYS A C 1
ATOM 937 O O . LYS A 1 118 ? -3.011 8.487 28.036 1.00 86.56 118 LYS A O 1
ATOM 942 N N . ARG A 1 119 ? -4.916 9.652 28.318 1.00 85.69 119 ARG A N 1
ATOM 943 C CA . ARG A 1 119 ? -4.741 9.843 29.765 1.00 85.69 119 ARG A CA 1
ATOM 944 C C . ARG A 1 119 ? -4.642 8.522 30.520 1.00 85.69 119 ARG A C 1
ATOM 946 O O . ARG A 1 119 ? -3.787 8.388 31.387 1.00 85.69 119 ARG A O 1
ATOM 953 N N . LYS A 1 120 ? -5.516 7.568 30.189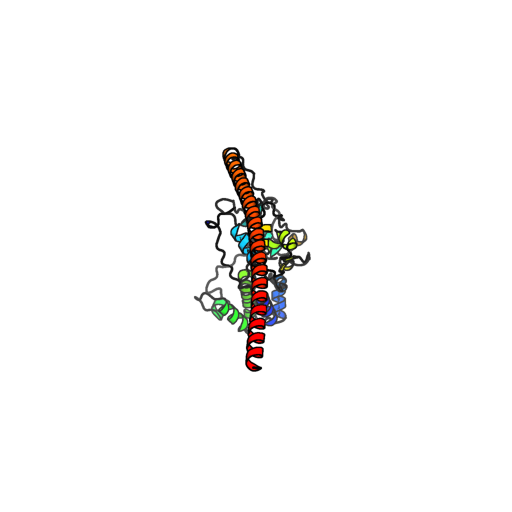 1.00 89.44 120 LYS A N 1
ATOM 954 C CA . LYS A 1 120 ? -5.639 6.288 30.893 1.00 89.44 120 LYS A CA 1
ATOM 955 C C . LYS A 1 120 ? -4.431 5.377 30.662 1.00 89.44 120 LYS A C 1
ATOM 957 O O . LYS A 1 120 ? -3.996 4.734 31.610 1.00 89.44 120 LYS A O 1
ATOM 962 N N . TYR A 1 121 ? -3.884 5.343 29.444 1.00 89.56 121 TYR A N 1
ATOM 963 C CA . TYR A 1 121 ? -2.856 4.361 29.069 1.00 89.56 121 TYR A CA 1
ATOM 964 C C . TYR A 1 121 ? -1.448 4.941 28.859 1.00 89.56 121 TYR A C 1
ATOM 966 O O . TYR A 1 121 ? -0.478 4.191 28.928 1.00 89.56 121 TYR A O 1
ATOM 974 N N . PHE A 1 122 ? -1.306 6.251 28.626 1.00 87.25 122 PHE A N 1
ATOM 975 C CA . PHE A 1 122 ? -0.040 6.836 28.153 1.00 87.25 122 PHE A CA 1
ATOM 976 C C . PHE A 1 122 ? 0.429 8.098 28.898 1.00 87.25 122 PHE A C 1
ATOM 978 O O . PHE A 1 122 ? 1.570 8.526 28.720 1.00 87.25 122 PHE A O 1
ATOM 985 N N . GLY A 1 123 ? -0.409 8.685 29.755 1.00 79.31 123 GLY A N 1
ATOM 986 C CA . GLY A 1 123 ? -0.099 9.930 30.465 1.00 79.31 123 GLY A CA 1
ATOM 987 C C . GLY A 1 123 ? -0.247 11.192 29.599 1.00 79.31 123 GLY A C 1
ATOM 988 O O . GLY A 1 123 ? -0.351 11.140 28.374 1.00 79.31 123 GLY A O 1
ATOM 989 N N . ASN A 1 124 ? -0.303 12.360 30.247 1.00 70.62 124 ASN A N 1
ATOM 990 C CA . ASN A 1 124 ? -0.757 13.603 29.609 1.00 70.62 124 ASN A CA 1
ATOM 991 C C . ASN A 1 124 ? 0.270 14.246 28.653 1.00 70.62 124 ASN A C 1
ATOM 993 O O . ASN A 1 124 ? -0.128 14.746 27.603 1.00 70.62 124 ASN A O 1
ATOM 997 N N . ASP A 1 125 ? 1.575 14.161 28.923 1.00 67.25 125 ASP A N 1
ATOM 998 C CA . ASP A 1 125 ? 2.591 14.937 28.177 1.00 67.25 125 ASP A CA 1
ATOM 999 C C . ASP A 1 125 ? 3.668 14.082 27.499 1.00 67.25 125 ASP A C 1
ATOM 1001 O O . ASP A 1 125 ? 4.715 14.574 27.082 1.00 67.25 125 ASP A O 1
ATOM 1005 N N . LYS A 1 126 ? 3.412 12.779 27.367 1.00 71.25 126 LYS A N 1
ATOM 1006 C CA . LYS A 1 126 ? 4.357 11.843 26.766 1.00 71.25 126 LYS A CA 1
ATOM 1007 C C . LYS A 1 126 ? 4.016 11.577 25.301 1.00 71.25 126 LYS A C 1
ATOM 1009 O O . LYS A 1 126 ? 2.879 11.244 24.966 1.00 71.25 126 LYS A O 1
ATOM 1014 N N . THR A 1 127 ? 5.018 11.689 24.430 1.00 79.50 127 THR A N 1
ATOM 1015 C CA . THR A 1 127 ? 4.956 11.115 23.081 1.00 79.50 127 THR A CA 1
ATOM 1016 C C . THR A 1 127 ? 4.968 9.597 23.202 1.00 79.50 127 THR A C 1
ATOM 1018 O O . THR A 1 127 ? 5.899 9.034 23.775 1.00 79.50 127 THR A O 1
ATOM 1021 N N . VAL A 1 128 ? 3.938 8.947 22.666 1.00 82.69 128 VAL A N 1
ATOM 1022 C CA . VAL A 1 128 ? 3.786 7.489 22.714 1.00 82.69 128 VAL A CA 1
ATOM 1023 C C . VAL A 1 128 ? 4.626 6.861 21.615 1.00 82.69 128 VAL A C 1
ATOM 1025 O O . VAL A 1 128 ? 4.457 7.193 20.441 1.00 82.69 128 VAL A O 1
ATOM 1028 N N . ASN A 1 129 ? 5.532 5.960 21.984 1.00 84.75 129 ASN A N 1
ATOM 1029 C CA . ASN A 1 129 ? 6.263 5.166 20.998 1.00 84.75 129 ASN A CA 1
ATOM 1030 C C . ASN A 1 129 ? 5.476 3.900 20.598 1.00 84.75 129 ASN A C 1
ATOM 1032 O O . ASN A 1 129 ? 4.498 3.522 21.241 1.00 84.75 129 ASN A O 1
ATOM 1036 N N . LEU A 1 130 ? 5.906 3.236 19.521 1.00 85.62 130 LEU A N 1
ATOM 1037 C CA . LEU A 1 130 ? 5.213 2.059 18.981 1.00 85.62 130 LEU A CA 1
ATOM 1038 C C . LEU A 1 130 ? 5.115 0.908 19.995 1.00 85.62 130 LEU A C 1
ATOM 1040 O O . LEU A 1 130 ? 4.060 0.295 20.119 1.00 85.62 130 LEU A O 1
ATOM 1044 N N . SER A 1 131 ? 6.185 0.654 20.753 1.00 87.31 131 SER A N 1
ATOM 1045 C CA . SER A 1 131 ? 6.220 -0.425 21.748 1.00 87.31 131 SER A CA 1
ATOM 1046 C C . SER A 1 131 ? 5.253 -0.170 22.907 1.00 87.31 131 SER A C 1
ATOM 1048 O O . SER A 1 131 ? 4.596 -1.090 23.387 1.00 87.31 131 SER A O 1
ATOM 1050 N N . GLU A 1 132 ? 5.111 1.086 23.332 1.00 90.00 132 GLU A N 1
ATOM 1051 C CA . GLU A 1 132 ? 4.141 1.481 24.354 1.00 90.00 132 GLU A CA 1
ATOM 1052 C C . GLU A 1 132 ? 2.706 1.278 23.878 1.00 90.00 132 GLU A C 1
ATOM 1054 O O . GLU A 1 132 ? 1.889 0.761 24.638 1.00 90.00 132 GLU A O 1
ATOM 1059 N N . LEU A 1 133 ? 2.400 1.645 22.628 1.00 90.69 133 LEU A N 1
ATOM 1060 C CA . LEU A 1 133 ? 1.083 1.414 22.033 1.00 90.69 133 LEU A CA 1
ATOM 1061 C C . LEU A 1 133 ? 0.760 -0.081 21.944 1.00 90.69 133 LEU A C 1
ATOM 1063 O O . LEU A 1 133 ? -0.335 -0.492 22.323 1.00 90.69 133 LEU A O 1
ATOM 1067 N N . GLU A 1 134 ? 1.710 -0.883 21.466 1.00 91.19 134 GLU A N 1
ATOM 1068 C CA . GLU A 1 134 ? 1.564 -2.336 21.379 1.00 91.19 134 GLU A CA 1
ATOM 1069 C C . GLU A 1 134 ? 1.310 -2.952 22.755 1.00 91.19 134 GLU A C 1
ATOM 1071 O O . GLU A 1 134 ? 0.330 -3.674 22.938 1.00 91.19 134 GLU A O 1
ATOM 1076 N N . LYS A 1 135 ? 2.116 -2.584 23.755 1.00 92.50 135 LYS A N 1
ATOM 1077 C CA . LYS A 1 135 ? 1.926 -3.044 25.130 1.00 92.50 135 LYS A CA 1
ATOM 1078 C C . LYS A 1 135 ? 0.559 -2.640 25.683 1.00 92.50 135 LYS A C 1
ATOM 1080 O O . LYS A 1 135 ? -0.145 -3.477 26.234 1.00 92.50 135 LYS A O 1
ATOM 1085 N N . ALA A 1 136 ? 0.160 -1.379 25.517 1.00 94.06 136 ALA A N 1
ATOM 1086 C CA . ALA A 1 136 ? -1.131 -0.898 25.999 1.00 94.06 136 ALA A CA 1
ATOM 1087 C C . ALA A 1 136 ? -2.304 -1.655 25.363 1.00 94.06 136 ALA A C 1
ATOM 1089 O O . ALA A 1 136 ? -3.272 -1.961 26.053 1.00 94.06 136 ALA A O 1
ATOM 1090 N N . PHE A 1 137 ? -2.218 -1.981 24.071 1.00 95.00 137 PHE A N 1
ATOM 1091 C CA . PHE A 1 137 ? -3.233 -2.776 23.385 1.00 95.00 137 PHE A CA 1
ATOM 1092 C C . PHE A 1 137 ? -3.298 -4.217 23.917 1.00 95.00 137 PHE A C 1
ATOM 1094 O O . PHE A 1 137 ? -4.384 -4.706 24.242 1.00 95.00 137 PHE A O 1
ATOM 1101 N N . LEU A 1 138 ? -2.145 -4.876 24.056 1.00 94.25 138 LEU A N 1
ATOM 1102 C CA . LEU A 1 138 ? -2.052 -6.263 24.519 1.00 94.25 138 LEU A CA 1
ATOM 1103 C C . LEU A 1 138 ? -2.476 -6.430 25.983 1.00 94.25 138 LEU A C 1
ATOM 1105 O O . LEU A 1 138 ? -3.204 -7.373 26.300 1.00 94.25 138 LEU A O 1
ATOM 1109 N N . ASP A 1 139 ? -2.100 -5.492 26.850 1.00 95.19 139 ASP A N 1
ATOM 1110 C CA . ASP A 1 139 ? -2.397 -5.535 28.286 1.00 95.19 139 ASP A CA 1
ATOM 1111 C C . ASP A 1 139 ? -3.812 -5.015 28.613 1.00 95.19 139 ASP A C 1
ATOM 1113 O O . ASP A 1 139 ? -4.292 -5.166 29.739 1.00 95.19 139 ASP A O 1
ATOM 1117 N N . CYS A 1 140 ? -4.520 -4.406 27.651 1.00 95.81 140 CYS A N 1
ATOM 1118 C CA . CYS A 1 140 ? -5.863 -3.885 27.889 1.00 95.81 140 CYS A CA 1
ATOM 1119 C C . CYS A 1 140 ? -6.873 -5.020 28.131 1.00 95.81 140 CYS A C 1
ATOM 1121 O O . CYS A 1 140 ? -7.030 -5.924 27.303 1.00 95.81 140 CYS A O 1
ATOM 1123 N N . ALA A 1 141 ? -7.579 -4.942 29.263 1.00 92.62 141 ALA A N 1
ATOM 1124 C CA . ALA A 1 141 ? -8.668 -5.848 29.642 1.00 92.62 141 ALA A CA 1
ATOM 1125 C C . ALA A 1 141 ? -10.065 -5.204 29.533 1.00 92.62 141 ALA A C 1
ATOM 1127 O O . ALA A 1 141 ? -11.075 -5.901 29.572 1.00 92.62 141 ALA A O 1
ATOM 1128 N N . ASP A 1 142 ? -10.133 -3.876 29.411 1.00 95.00 142 ASP A N 1
ATOM 1129 C CA . ASP A 1 142 ? -11.390 -3.140 29.289 1.00 95.00 142 ASP A CA 1
ATOM 1130 C C . ASP A 1 142 ? -11.989 -3.342 27.890 1.00 95.00 142 ASP A C 1
ATOM 1132 O O . ASP A 1 142 ? -11.329 -3.097 26.879 1.00 95.00 142 ASP A O 1
ATOM 1136 N N . ALA A 1 143 ? -13.238 -3.809 27.832 1.00 90.75 143 ALA A N 1
ATOM 1137 C CA . ALA A 1 143 ? -13.864 -4.256 26.591 1.00 90.75 143 ALA A CA 1
ATOM 1138 C C . ALA A 1 143 ? -14.137 -3.130 25.577 1.00 90.75 143 ALA A C 1
ATOM 1140 O O . ALA A 1 143 ? -14.181 -3.401 24.374 1.00 90.75 143 ALA A O 1
ATOM 1141 N N . ASP A 1 144 ? -14.330 -1.887 26.022 1.00 91.38 144 ASP A N 1
ATOM 1142 C CA . ASP A 1 144 ? -14.570 -0.760 25.115 1.00 91.38 144 ASP A CA 1
ATOM 1143 C C . ASP A 1 144 ? -13.245 -0.116 24.692 1.00 91.38 144 ASP A C 1
ATOM 1145 O O . ASP A 1 144 ? -13.029 0.201 23.518 1.00 91.38 144 ASP A O 1
ATOM 1149 N N . ASP A 1 145 ? -12.308 0.006 25.631 1.00 94.56 145 ASP A N 1
ATOM 1150 C CA . ASP A 1 145 ? -11.006 0.599 25.350 1.00 94.56 145 ASP A CA 1
ATOM 1151 C C . ASP A 1 145 ? -10.110 -0.309 24.506 1.00 94.56 145 ASP A C 1
ATOM 1153 O O . ASP A 1 145 ? -9.373 0.207 23.667 1.00 94.56 145 ASP A O 1
ATOM 1157 N N . VAL A 1 146 ? -10.193 -1.640 24.643 1.00 95.88 146 VAL A N 1
ATOM 1158 C CA . VAL A 1 146 ? -9.438 -2.566 23.778 1.00 95.88 146 VAL A CA 1
ATOM 1159 C C . VAL A 1 146 ? -9.834 -2.407 22.311 1.00 95.88 146 VAL A C 1
ATOM 1161 O O . VAL A 1 146 ? -8.960 -2.404 21.448 1.00 95.88 146 VAL A O 1
ATOM 1164 N N . LEU A 1 147 ? -11.120 -2.180 22.015 1.00 95.44 147 LEU A N 1
ATOM 1165 C CA . LEU A 1 147 ? -11.584 -1.954 20.646 1.00 95.44 147 LEU A CA 1
ATOM 1166 C C . LEU A 1 147 ? -11.015 -0.640 20.087 1.00 95.44 147 LEU A C 1
ATOM 1168 O O . LEU A 1 147 ? -10.480 -0.619 18.979 1.00 95.44 147 LEU A O 1
ATOM 1172 N N . LYS A 1 148 ? -11.064 0.449 20.866 1.00 94.69 148 LYS A N 1
ATOM 1173 C CA . LYS A 1 148 ? -10.491 1.753 20.476 1.00 94.69 148 LYS A CA 1
ATOM 1174 C C . LYS A 1 148 ? -8.975 1.684 20.295 1.00 94.69 148 LYS A C 1
ATOM 1176 O O . LYS A 1 148 ? -8.456 2.204 19.310 1.00 94.69 148 LYS A O 1
ATOM 1181 N N . LEU A 1 149 ? -8.267 1.030 21.217 1.00 95.00 149 LEU A N 1
ATOM 1182 C CA . LEU A 1 149 ? -6.827 0.795 21.108 1.00 95.00 149 LEU A CA 1
ATOM 1183 C C . LEU A 1 149 ? -6.507 -0.057 19.881 1.00 95.00 149 LEU A C 1
ATOM 1185 O O . LEU A 1 149 ? -5.542 0.250 19.194 1.00 95.00 149 LEU A O 1
ATOM 1189 N N . GLY A 1 150 ? -7.336 -1.049 19.553 1.00 95.12 150 GLY A N 1
ATOM 1190 C CA . GLY A 1 150 ? -7.174 -1.858 18.349 1.00 95.12 150 GLY A CA 1
ATOM 1191 C C . GLY A 1 150 ? -7.334 -1.057 17.054 1.00 95.12 150 GLY A C 1
ATOM 1192 O O . GLY A 1 150 ? -6.568 -1.271 16.121 1.00 95.12 150 GLY A O 1
ATOM 1193 N N . PHE A 1 151 ? -8.231 -0.062 17.003 1.00 94.56 151 PHE A N 1
ATOM 1194 C CA . PHE A 1 151 ? -8.299 0.883 15.876 1.00 94.56 151 PHE A CA 1
ATOM 1195 C C . PHE A 1 151 ? -7.011 1.699 15.717 1.00 94.56 151 PHE A C 1
ATOM 1197 O O . PHE A 1 151 ? -6.505 1.843 14.603 1.00 94.56 151 PHE A O 1
ATOM 1204 N N . VAL A 1 152 ? -6.462 2.213 16.823 1.00 91.81 152 VAL A N 1
ATOM 1205 C CA . VAL A 1 152 ? -5.201 2.975 16.808 1.00 91.81 152 VAL A CA 1
ATOM 1206 C C . VAL A 1 152 ? -4.029 2.069 16.431 1.00 91.81 152 VAL A C 1
ATOM 1208 O O . VAL A 1 152 ? -3.230 2.430 15.571 1.00 91.81 152 VAL A O 1
ATOM 1211 N N . TYR A 1 153 ? -3.956 0.877 17.023 1.00 91.81 153 TYR A N 1
ATOM 1212 C CA . TYR A 1 153 ? -2.955 -0.141 16.722 1.00 91.81 153 TYR A CA 1
ATOM 1213 C C . TYR A 1 153 ? -2.999 -0.517 15.237 1.00 91.81 153 TYR A C 1
ATOM 1215 O O . TYR A 1 153 ? -1.976 -0.460 14.562 1.00 91.81 153 TYR A O 1
ATOM 1223 N N . PHE A 1 154 ? -4.182 -0.783 14.678 1.00 91.06 154 PHE A N 1
ATOM 1224 C CA . PHE A 1 154 ? -4.330 -1.070 13.254 1.00 91.06 154 PHE A CA 1
ATOM 1225 C C . PHE A 1 154 ? -3.873 0.096 12.373 1.00 91.06 154 PHE A C 1
ATOM 1227 O O . PHE A 1 154 ? -3.073 -0.091 11.459 1.00 91.06 154 PHE A O 1
ATOM 1234 N N . ALA A 1 155 ? -4.335 1.317 12.651 1.00 88.88 155 ALA A N 1
ATOM 1235 C CA . ALA A 1 155 ? -3.941 2.484 11.870 1.00 88.88 155 ALA A CA 1
ATOM 1236 C C . ALA A 1 155 ? -2.416 2.683 11.891 1.00 88.88 155 ALA A C 1
ATOM 1238 O O . ALA A 1 155 ? -1.803 2.913 10.850 1.00 88.88 155 ALA A O 1
ATOM 1239 N N . VAL A 1 156 ? -1.782 2.527 13.051 1.00 86.19 156 VAL A N 1
ATOM 1240 C CA . VAL A 1 156 ? -0.340 2.726 13.197 1.00 86.19 156 VAL A CA 1
ATOM 1241 C C . VAL A 1 156 ? 0.463 1.582 12.580 1.00 86.19 156 VAL A C 1
ATOM 1243 O O . VAL A 1 156 ? 1.343 1.851 11.774 1.00 86.19 156 VAL A O 1
ATOM 1246 N N . PHE A 1 157 ? 0.172 0.322 12.895 1.00 83.50 157 PHE A N 1
ATOM 1247 C CA . PHE A 1 157 ? 0.998 -0.816 12.468 1.00 83.50 157 PHE A CA 1
ATOM 1248 C C . PHE A 1 157 ? 0.653 -1.342 11.070 1.00 83.50 157 PHE A C 1
ATOM 1250 O O . PHE A 1 157 ? 1.512 -1.909 10.393 1.00 83.50 157 PHE A O 1
ATOM 1257 N N . VAL A 1 158 ? -0.590 -1.152 10.615 1.00 81.19 158 VAL A N 1
ATOM 1258 C CA . VAL A 1 158 ? -1.046 -1.635 9.307 1.00 81.19 158 VAL A CA 1
ATOM 1259 C C . VAL A 1 158 ? -1.124 -0.523 8.276 1.00 81.19 158 VAL A C 1
ATOM 1261 O O . VAL A 1 158 ? -0.813 -0.810 7.131 1.00 81.19 158 VAL A O 1
ATOM 1264 N N . LEU A 1 159 ? -1.544 0.705 8.594 1.00 79.56 159 LEU A N 1
ATOM 1265 C CA . LEU A 1 159 ? -1.653 1.771 7.581 1.00 79.56 159 LEU A CA 1
ATOM 1266 C C . LEU A 1 159 ? -0.405 2.657 7.517 1.00 79.56 159 LEU A C 1
ATOM 1268 O O . LEU A 1 159 ? 0.125 2.865 6.429 1.00 79.56 159 LEU A O 1
ATOM 1272 N N . LEU A 1 160 ? 0.061 3.159 8.663 1.00 74.69 160 LEU A N 1
ATOM 1273 C CA . LEU A 1 160 ? 1.176 4.113 8.742 1.00 74.69 160 LEU A CA 1
ATOM 1274 C C . LEU A 1 160 ? 2.551 3.433 8.797 1.00 74.69 160 LEU A C 1
ATOM 1276 O O . LEU A 1 160 ? 3.517 3.957 8.256 1.00 74.69 160 LEU A O 1
ATOM 1280 N N . GLY A 1 161 ? 2.640 2.266 9.436 1.00 61.88 161 GLY A N 1
ATOM 1281 C CA . GLY A 1 161 ? 3.867 1.477 9.598 1.00 61.88 161 GLY A CA 1
ATOM 1282 C C . GLY A 1 161 ? 4.249 0.665 8.361 1.00 61.88 161 GLY A C 1
ATOM 1283 O O . GLY A 1 161 ? 5.271 -0.017 8.345 1.00 61.88 161 GLY A O 1
ATOM 1284 N N . SER A 1 162 ? 3.429 0.732 7.315 1.00 55.50 162 SER A N 1
ATOM 1285 C CA . SER A 1 162 ? 3.684 0.108 6.024 1.00 55.50 162 SER A CA 1
ATOM 1286 C C . SER A 1 162 ? 3.915 1.179 4.964 1.00 55.50 162 SER A C 1
ATOM 1288 O O . SER A 1 162 ? 3.076 2.062 4.790 1.00 55.50 162 SER A O 1
ATOM 1290 N N . GLU A 1 163 ? 4.997 1.060 4.197 1.00 55.25 163 GLU A N 1
ATOM 1291 C CA . GLU A 1 163 ? 5.241 1.856 2.989 1.00 55.25 163 GLU A CA 1
ATOM 1292 C C . GLU A 1 163 ? 4.279 1.418 1.865 1.00 55.25 163 GLU A C 1
ATOM 1294 O O . GLU A 1 163 ? 4.653 0.763 0.893 1.00 55.25 163 GLU A O 1
ATOM 1299 N N . LYS A 1 164 ? 2.986 1.719 2.023 1.00 57.62 164 LYS A N 1
ATOM 1300 C CA . LYS A 1 164 ? 1.930 1.319 1.086 1.00 57.62 164 LYS A CA 1
ATOM 1301 C C . LYS A 1 164 ? 1.872 2.281 -0.094 1.00 57.62 164 LYS A C 1
ATOM 1303 O O . LYS A 1 164 ? 1.086 3.225 -0.111 1.00 57.62 164 LYS A O 1
ATOM 1308 N N . HIS A 1 165 ? 2.652 1.990 -1.127 1.00 63.94 165 HIS A N 1
ATOM 1309 C CA . HIS A 1 165 ? 2.493 2.602 -2.449 1.00 63.94 165 HIS A CA 1
ATOM 1310 C C . HIS A 1 165 ? 1.910 1.595 -3.450 1.00 63.94 165 HIS A C 1
ATOM 1312 O O . HIS A 1 165 ? 2.438 1.407 -4.538 1.00 63.94 165 HIS A O 1
ATOM 1318 N N . ILE A 1 166 ? 0.800 0.952 -3.069 1.00 62.19 166 ILE A N 1
ATOM 1319 C CA . ILE A 1 166 ? 0.085 -0.082 -3.851 1.00 62.19 166 ILE A CA 1
ATOM 1320 C C . ILE A 1 166 ? -0.274 0.385 -5.250 1.00 62.19 166 ILE A C 1
ATOM 1322 O O . ILE A 1 166 ? -0.230 -0.389 -6.198 1.00 62.19 166 ILE A O 1
ATOM 1326 N N . TRP A 1 167 ? -0.573 1.670 -5.381 1.00 69.19 167 TRP A N 1
ATOM 1327 C CA . TRP A 1 167 ? -0.884 2.286 -6.657 1.00 69.19 167 TRP A CA 1
ATOM 1328 C C . TRP A 1 167 ? 0.225 2.073 -7.702 1.00 69.19 167 TRP A C 1
ATOM 1330 O O . TRP A 1 167 ? -0.069 2.050 -8.888 1.00 69.19 167 TRP A O 1
ATOM 1340 N N . ALA A 1 168 ? 1.482 1.865 -7.290 1.00 69.88 168 ALA A N 1
ATOM 1341 C CA . ALA A 1 168 ? 2.577 1.543 -8.200 1.00 69.88 168 ALA A CA 1
ATOM 1342 C C . ALA A 1 168 ? 2.313 0.253 -8.989 1.00 69.88 168 ALA A C 1
ATOM 1344 O O . ALA A 1 168 ? 2.605 0.190 -10.179 1.00 69.88 168 ALA A O 1
ATOM 1345 N N . TYR A 1 169 ? 1.745 -0.765 -8.342 1.00 73.12 169 TYR A N 1
ATOM 1346 C CA . TYR A 1 169 ? 1.469 -2.052 -8.981 1.00 73.12 169 TYR A CA 1
ATOM 1347 C C . TYR A 1 169 ? 0.375 -1.932 -10.043 1.00 73.12 169 TYR A C 1
ATOM 1349 O O . TYR A 1 169 ? 0.503 -2.505 -11.118 1.00 73.12 169 TYR A O 1
ATOM 1357 N N . GLU A 1 170 ? -0.623 -1.088 -9.789 1.00 76.06 170 GLU A N 1
ATOM 1358 C CA . GLU A 1 170 ? -1.680 -0.755 -10.753 1.00 76.06 170 GLU A CA 1
ATOM 1359 C C . GLU A 1 170 ? -1.161 0.033 -11.963 1.00 76.06 170 GLU A C 1
ATOM 1361 O O . GLU A 1 170 ? -1.746 -0.010 -13.041 1.00 76.06 170 GLU A O 1
ATOM 1366 N N . VAL A 1 171 ? -0.089 0.803 -11.776 1.00 79.81 171 VAL A N 1
ATOM 1367 C CA . VAL A 1 171 ? 0.382 1.770 -12.769 1.00 79.81 171 VAL A CA 1
ATOM 1368 C C . VAL A 1 171 ? 1.423 1.186 -13.721 1.00 79.81 171 VAL A C 1
ATOM 1370 O O . VAL A 1 171 ? 1.516 1.651 -14.855 1.00 79.81 171 VAL A O 1
ATOM 1373 N N . PHE A 1 172 ? 2.195 0.176 -13.313 1.00 80.44 172 PHE A N 1
ATOM 1374 C CA . PHE A 1 172 ? 3.240 -0.422 -14.153 1.00 80.44 172 PHE A CA 1
ATOM 1375 C C . PHE A 1 172 ? 2.923 -1.886 -14.493 1.00 80.44 172 PHE A C 1
ATOM 1377 O O . PHE A 1 172 ? 3.377 -2.785 -13.777 1.00 80.44 172 PHE A O 1
ATOM 1384 N N . PRO A 1 173 ? 2.253 -2.162 -15.629 1.00 79.62 173 PRO A N 1
ATOM 1385 C CA . PRO A 1 173 ? 2.017 -3.529 -16.111 1.00 79.62 173 PRO A CA 1
ATOM 1386 C C . PRO A 1 173 ? 3.303 -4.363 -16.223 1.00 79.62 173 PRO A C 1
ATOM 1388 O O . PRO A 1 173 ? 3.305 -5.574 -15.993 1.00 79.62 173 PRO A O 1
ATOM 1391 N N . THR A 1 174 ? 4.433 -3.703 -16.499 1.00 78.00 174 THR A N 1
ATOM 1392 C CA . THR A 1 174 ? 5.768 -4.312 -16.547 1.00 78.00 174 THR A CA 1
ATOM 1393 C C . THR A 1 174 ? 6.137 -5.046 -15.253 1.00 78.00 174 THR A C 1
ATOM 1395 O O . THR A 1 174 ? 6.874 -6.024 -15.305 1.00 78.00 174 THR A O 1
ATOM 1398 N N . LEU A 1 175 ? 5.613 -4.642 -14.089 1.00 78.62 175 LEU A N 1
ATOM 1399 C CA . LEU A 1 175 ? 5.888 -5.324 -12.818 1.00 78.62 175 LEU A CA 1
ATOM 1400 C C . LEU A 1 175 ? 5.309 -6.744 -12.778 1.00 78.62 175 LEU A C 1
ATOM 1402 O O . LEU A 1 175 ? 5.965 -7.652 -12.262 1.00 78.62 175 LEU A O 1
ATOM 1406 N N . VAL A 1 176 ? 4.122 -6.945 -13.359 1.00 77.06 176 VAL A N 1
ATOM 1407 C CA . VAL A 1 176 ? 3.516 -8.275 -13.533 1.00 77.06 176 VAL A CA 1
ATOM 1408 C C . VAL A 1 176 ? 4.309 -9.077 -14.559 1.00 77.06 176 VAL A C 1
ATOM 1410 O O . VAL A 1 176 ? 4.650 -10.228 -14.307 1.00 77.06 176 VAL A O 1
ATOM 1413 N N . ALA A 1 177 ? 4.670 -8.460 -15.691 1.00 77.75 177 ALA A N 1
ATOM 1414 C CA . ALA A 1 177 ? 5.448 -9.121 -16.744 1.00 77.75 177 ALA A CA 1
ATOM 1415 C C . ALA A 1 177 ? 6.816 -9.621 -16.241 1.00 77.75 177 ALA A C 1
ATOM 1417 O O . ALA A 1 177 ? 7.273 -10.705 -16.609 1.00 77.75 177 ALA A O 1
ATOM 1418 N N . LEU A 1 178 ? 7.446 -8.866 -15.339 1.00 73.19 178 LEU A N 1
ATOM 1419 C CA . LEU A 1 178 ? 8.700 -9.235 -14.678 1.00 73.19 178 LEU A CA 1
ATOM 1420 C C . LEU A 1 178 ? 8.525 -10.229 -13.523 1.00 73.19 178 LEU A C 1
ATOM 1422 O O . LEU A 1 178 ? 9.510 -10.584 -12.880 1.00 73.19 178 LEU A O 1
ATOM 1426 N N . HIS A 1 179 ? 7.298 -10.693 -13.265 1.00 71.50 179 HIS A N 1
ATOM 1427 C CA . HIS A 1 179 ? 6.956 -11.601 -12.169 1.00 71.50 179 HIS A CA 1
ATOM 1428 C C . HIS A 1 179 ? 7.377 -11.067 -10.788 1.00 71.50 179 HIS A C 1
ATOM 1430 O O . HIS A 1 179 ? 7.618 -11.849 -9.869 1.00 71.50 179 HIS A O 1
ATOM 1436 N N . LEU A 1 180 ? 7.466 -9.738 -10.637 1.00 69.88 180 LEU A N 1
ATOM 1437 C CA . LEU A 1 180 ? 7.773 -9.078 -9.362 1.00 69.88 180 LEU A CA 1
ATOM 1438 C C . LEU A 1 180 ? 6.535 -9.020 -8.458 1.00 69.88 180 LEU A C 1
ATOM 1440 O O . LEU A 1 180 ? 6.644 -9.028 -7.232 1.00 69.88 180 LEU A O 1
ATOM 1444 N N . VAL A 1 181 ? 5.352 -8.987 -9.072 1.00 71.38 181 VAL A N 1
ATOM 1445 C CA . VAL A 1 181 ? 4.054 -9.009 -8.398 1.00 71.38 181 VAL A CA 1
ATOM 1446 C C . VAL A 1 181 ? 3.121 -10.004 -9.082 1.00 71.38 181 VAL A C 1
ATOM 1448 O O . VAL A 1 181 ? 3.215 -10.241 -10.286 1.00 71.38 181 VAL A O 1
ATOM 1451 N N . VAL A 1 182 ? 2.216 -10.579 -8.302 1.00 70.56 182 VAL A N 1
ATOM 1452 C CA . VAL A 1 182 ? 1.115 -11.423 -8.764 1.00 70.56 182 VAL A CA 1
ATOM 1453 C C . VAL A 1 182 ? -0.163 -10.605 -8.649 1.00 70.56 182 VAL A C 1
ATOM 1455 O O . VAL A 1 182 ? -0.446 -10.059 -7.581 1.00 70.56 182 VAL A O 1
ATOM 1458 N N . HIS A 1 183 ? -0.900 -10.520 -9.753 1.00 73.50 183 HIS A N 1
ATOM 1459 C CA . HIS A 1 183 ? -2.209 -9.883 -9.814 1.00 73.50 183 HIS A CA 1
ATOM 1460 C C . HIS A 1 183 ? -3.302 -10.953 -9.779 1.00 73.50 183 HIS A C 1
ATOM 1462 O O . HIS A 1 183 ? -3.348 -11.826 -10.646 1.00 73.50 183 HIS A O 1
ATOM 1468 N N . GLU A 1 184 ? -4.171 -10.885 -8.779 1.00 70.94 184 GLU A N 1
ATOM 1469 C CA . GLU A 1 184 ? -5.398 -11.667 -8.681 1.00 70.94 184 GLU A CA 1
ATOM 1470 C C . GLU A 1 184 ? -6.581 -10.733 -8.932 1.00 70.94 184 GLU A C 1
ATOM 1472 O O . GLU A 1 184 ? -7.011 -9.993 -8.048 1.00 70.94 184 GLU A O 1
ATOM 1477 N N . ASP A 1 185 ? -7.095 -10.766 -10.162 1.00 66.69 185 ASP A N 1
ATOM 1478 C CA . ASP A 1 185 ? -8.261 -9.981 -10.553 1.00 66.69 185 ASP A CA 1
ATOM 1479 C C . ASP A 1 185 ? -9.509 -10.465 -9.810 1.00 66.69 185 ASP A C 1
ATOM 1481 O O . ASP A 1 185 ? -9.999 -11.576 -10.035 1.00 66.69 185 ASP A O 1
ATOM 1485 N N . ASN A 1 186 ? -10.055 -9.616 -8.939 1.00 66.88 186 ASN A N 1
ATOM 1486 C CA . ASN A 1 186 ? -11.329 -9.878 -8.288 1.00 66.88 186 ASN A CA 1
ATOM 1487 C C . ASN A 1 186 ? -12.091 -8.574 -8.033 1.00 66.88 186 ASN A C 1
ATOM 1489 O O . ASN A 1 186 ? -11.878 -7.875 -7.054 1.00 66.88 186 ASN A O 1
ATOM 1493 N N . ALA A 1 187 ? -13.074 -8.295 -8.885 1.00 65.88 187 ALA A N 1
ATOM 1494 C CA . ALA A 1 187 ? -13.861 -7.066 -8.829 1.00 65.88 187 ALA A CA 1
ATOM 1495 C C . ALA A 1 187 ? -14.650 -6.847 -7.518 1.00 65.88 187 ALA A C 1
ATOM 1497 O O . ALA A 1 187 ? -15.180 -5.758 -7.303 1.00 65.88 187 ALA A O 1
ATOM 1498 N N . TYR A 1 188 ? -14.764 -7.864 -6.659 1.00 66.06 188 TYR A N 1
ATOM 1499 C CA . TYR A 1 188 ? -15.508 -7.800 -5.400 1.00 66.06 188 TYR A CA 1
ATOM 1500 C C . TYR A 1 188 ? -14.635 -7.497 -4.181 1.00 66.06 188 TYR A C 1
ATOM 1502 O O . TYR A 1 188 ? -15.175 -7.314 -3.088 1.00 66.06 188 TYR A O 1
ATOM 1510 N N . ILE A 1 189 ? -13.310 -7.442 -4.339 1.00 69.38 189 ILE A N 1
ATOM 1511 C CA . ILE A 1 189 ? -12.390 -7.092 -3.258 1.00 69.38 189 ILE A CA 1
ATOM 1512 C C . ILE A 1 189 ? -11.688 -5.762 -3.575 1.00 69.38 189 ILE A C 1
ATOM 1514 O O . ILE A 1 189 ? -11.480 -5.430 -4.738 1.00 69.38 189 ILE A O 1
ATOM 1518 N N . PRO A 1 190 ? -11.335 -4.953 -2.564 1.00 72.19 190 PRO A N 1
ATOM 1519 C CA . PRO A 1 190 ? -10.584 -3.721 -2.792 1.00 72.19 190 PRO A CA 1
ATOM 1520 C C . PRO A 1 190 ? -9.242 -3.993 -3.471 1.00 72.19 190 PRO A C 1
ATOM 1522 O O . PRO A 1 190 ? -8.571 -4.969 -3.139 1.00 72.19 190 PRO A O 1
ATOM 1525 N N . ARG A 1 191 ? -8.807 -3.091 -4.359 1.00 81.19 191 ARG A N 1
ATOM 1526 C CA . ARG A 1 191 ? -7.627 -3.309 -5.214 1.00 81.19 191 ARG A CA 1
ATOM 1527 C C . ARG A 1 191 ? -6.333 -3.575 -4.454 1.00 81.19 191 ARG A C 1
ATOM 1529 O O . ARG A 1 191 ? -5.478 -4.311 -4.927 1.00 81.19 191 ARG A O 1
ATOM 1536 N N . ILE A 1 192 ? -6.196 -3.052 -3.235 1.00 77.19 192 ILE A N 1
ATOM 1537 C CA . ILE A 1 192 ? -5.110 -3.410 -2.309 1.00 77.19 192 ILE A CA 1
ATOM 1538 C C . ILE A 1 192 ? -4.951 -4.917 -2.101 1.00 77.19 192 ILE A C 1
ATOM 1540 O O . ILE A 1 192 ? -3.840 -5.363 -1.842 1.00 77.19 192 ILE A O 1
ATOM 1544 N N . LEU A 1 193 ? -6.021 -5.697 -2.237 1.00 76.12 193 LEU A N 1
ATOM 1545 C CA . LEU A 1 193 ? -6.010 -7.148 -2.084 1.00 76.12 193 LEU A CA 1
ATOM 1546 C C . LEU A 1 193 ? -5.718 -7.899 -3.390 1.00 76.12 193 LEU A C 1
ATOM 1548 O O . LEU A 1 193 ? -5.462 -9.097 -3.328 1.00 76.12 193 LEU A O 1
ATOM 1552 N N . HIS A 1 194 ? -5.707 -7.228 -4.548 1.00 77.69 194 HIS A N 1
ATOM 1553 C CA . HIS A 1 194 ? -5.387 -7.866 -5.834 1.00 77.69 194 HIS A CA 1
ATOM 1554 C C . HIS A 1 194 ? -3.910 -8.231 -5.951 1.00 77.69 194 HIS A C 1
ATOM 1556 O O . HIS A 1 194 ? -3.531 -9.052 -6.779 1.00 77.69 194 HIS A O 1
ATOM 1562 N N . TRP A 1 195 ? -3.052 -7.600 -5.153 1.00 75.00 195 TRP A N 1
ATOM 1563 C CA . TRP A 1 195 ? -1.614 -7.674 -5.348 1.00 75.00 195 TRP A CA 1
ATOM 1564 C C . TRP A 1 195 ? -0.952 -8.519 -4.273 1.00 75.00 195 TRP A C 1
ATOM 1566 O O . TRP A 1 195 ? -1.017 -8.213 -3.081 1.00 75.00 195 TRP A O 1
ATOM 1576 N N . LYS A 1 196 ? -0.223 -9.543 -4.712 1.00 70.31 196 LYS A N 1
ATOM 1577 C CA . LYS A 1 196 ? 0.711 -10.306 -3.879 1.00 70.31 196 LYS A CA 1
ATOM 1578 C C . LYS A 1 196 ? 2.123 -10.087 -4.399 1.00 70.31 196 LYS A C 1
ATOM 1580 O O . LYS A 1 196 ? 2.344 -9.948 -5.597 1.00 70.31 196 LYS A O 1
ATOM 1585 N N . SER A 1 197 ? 3.096 -10.032 -3.501 1.00 64.88 197 SER A N 1
ATOM 1586 C CA . SER A 1 197 ? 4.494 -9.868 -3.898 1.00 64.88 197 SER A CA 1
ATOM 1587 C C . SER A 1 197 ? 5.165 -11.219 -4.058 1.00 64.88 197 SER A C 1
ATOM 1589 O O . SER A 1 197 ? 5.056 -12.076 -3.178 1.00 64.88 197 SER A O 1
ATOM 1591 N N . ASN A 1 198 ? 5.872 -11.394 -5.172 1.00 58.09 198 ASN A N 1
ATOM 1592 C CA . ASN A 1 198 ? 6.710 -12.557 -5.401 1.00 58.09 198 ASN A CA 1
ATOM 1593 C C . ASN A 1 198 ? 8.154 -12.133 -5.127 1.00 58.09 198 ASN A C 1
ATOM 1595 O O . ASN A 1 198 ? 8.781 -11.421 -5.908 1.00 58.09 198 ASN A O 1
ATOM 1599 N N . THR A 1 199 ? 8.665 -12.490 -3.953 1.00 55.16 199 THR A N 1
ATOM 1600 C CA . THR A 1 199 ? 10.005 -12.095 -3.520 1.00 55.16 199 THR A CA 1
ATOM 1601 C C . THR A 1 199 ? 11.069 -12.739 -4.405 1.00 55.16 199 THR A C 1
ATOM 1603 O O . THR A 1 199 ? 11.474 -13.875 -4.174 1.00 55.16 199 THR A O 1
ATOM 1606 N N . SER A 1 200 ? 11.573 -11.991 -5.383 1.00 52.09 200 SER A N 1
ATOM 1607 C CA . SER A 1 200 ? 12.909 -12.202 -5.932 1.00 52.09 200 SER A CA 1
ATOM 1608 C C . SER A 1 200 ? 13.565 -10.846 -6.167 1.00 52.09 200 SER A C 1
ATOM 1610 O O . SER A 1 200 ? 13.082 -10.014 -6.934 1.00 52.09 200 SER A O 1
ATOM 1612 N N . GLU A 1 201 ? 14.648 -10.602 -5.434 1.00 57.19 201 GLU A N 1
ATOM 1613 C CA . GLU A 1 201 ? 15.452 -9.385 -5.469 1.00 57.19 201 GLU A CA 1
ATOM 1614 C C . GLU A 1 201 ? 16.071 -9.185 -6.856 1.00 57.19 201 GLU A C 1
ATOM 1616 O O . GLU A 1 201 ? 17.141 -9.703 -7.168 1.00 57.19 201 GLU A O 1
ATOM 1621 N N . ARG A 1 202 ? 15.400 -8.405 -7.707 1.00 65.06 202 ARG A N 1
ATOM 1622 C CA . ARG A 1 202 ? 15.926 -8.001 -9.018 1.00 65.06 202 ARG A CA 1
ATOM 1623 C C . ARG A 1 202 ? 15.949 -6.489 -9.168 1.00 65.06 202 ARG A C 1
ATOM 1625 O O . ARG A 1 202 ? 15.419 -5.928 -10.122 1.00 65.06 202 ARG A O 1
ATOM 1632 N N . PHE A 1 203 ? 16.565 -5.819 -8.193 1.00 66.31 203 PHE A N 1
ATOM 1633 C CA . PHE A 1 203 ? 16.660 -4.356 -8.145 1.00 66.31 203 PHE A CA 1
ATOM 1634 C C . PHE A 1 203 ? 17.200 -3.760 -9.454 1.00 66.31 203 PHE A C 1
ATOM 1636 O O . PHE A 1 203 ? 16.623 -2.817 -9.984 1.00 66.31 203 PHE A O 1
ATOM 1643 N N . SER A 1 204 ? 18.274 -4.332 -10.004 1.00 66.50 204 SER A N 1
ATOM 1644 C CA . SER A 1 204 ? 18.879 -3.867 -11.259 1.00 66.50 204 SER A CA 1
ATOM 1645 C C . SER A 1 204 ? 17.942 -4.020 -12.461 1.00 66.50 204 SER A C 1
ATOM 1647 O O . SER A 1 204 ? 17.870 -3.134 -13.314 1.00 66.50 204 SER A O 1
ATOM 1649 N N . GLU A 1 205 ? 17.192 -5.119 -12.522 1.00 75.12 205 GLU A N 1
ATOM 1650 C CA . GLU A 1 205 ? 16.218 -5.380 -13.582 1.00 75.12 205 GLU A CA 1
ATOM 1651 C C . GLU A 1 205 ? 15.024 -4.423 -13.484 1.00 75.12 205 GLU A C 1
ATOM 1653 O O . GLU A 1 205 ? 14.653 -3.796 -14.470 1.00 75.12 205 GLU A O 1
ATOM 1658 N N . LEU A 1 206 ? 14.489 -4.223 -12.278 1.00 76.62 206 LEU A N 1
ATOM 1659 C CA . LEU A 1 206 ? 13.432 -3.251 -12.005 1.00 76.62 206 LEU A CA 1
ATOM 1660 C C . LEU A 1 206 ? 13.856 -1.829 -12.406 1.00 76.62 206 LEU A C 1
ATOM 1662 O O . LEU A 1 206 ? 13.112 -1.120 -13.087 1.00 76.62 206 LEU A O 1
ATOM 1666 N N . MET A 1 207 ? 15.053 -1.409 -11.990 1.00 76.25 207 MET A N 1
ATOM 1667 C CA . MET A 1 207 ? 15.557 -0.074 -12.300 1.00 76.25 207 MET A CA 1
ATOM 1668 C C . MET A 1 207 ? 15.728 0.119 -13.807 1.00 76.25 207 MET A C 1
ATOM 1670 O O . MET A 1 207 ? 15.198 1.087 -14.348 1.00 76.25 207 MET A O 1
ATOM 1674 N N . SER A 1 208 ? 16.371 -0.826 -14.493 1.00 79.25 208 SER A N 1
ATOM 1675 C CA . SER A 1 208 ? 16.615 -0.727 -15.937 1.00 79.25 208 SER A CA 1
ATOM 1676 C C . SER A 1 208 ? 15.336 -0.818 -16.779 1.00 79.25 208 SER A C 1
ATOM 1678 O O . SER A 1 208 ? 15.153 -0.024 -17.701 1.00 79.25 208 SER A O 1
ATOM 1680 N N . GLN A 1 209 ? 14.428 -1.747 -16.464 1.00 79.50 209 GLN A N 1
ATOM 1681 C CA . GLN A 1 209 ? 13.272 -2.051 -17.316 1.00 79.50 209 GLN A CA 1
ATOM 1682 C C . GLN A 1 209 ? 12.033 -1.193 -17.042 1.00 79.50 209 GLN A C 1
ATOM 1684 O O . GLN A 1 209 ? 11.233 -0.985 -17.956 1.00 79.50 209 GLN A O 1
ATOM 1689 N N . VAL A 1 210 ? 11.869 -0.681 -15.818 1.00 81.12 210 VAL A N 1
ATOM 1690 C CA . VAL A 1 210 ? 10.704 0.138 -15.437 1.00 81.12 210 VAL A CA 1
ATOM 1691 C C . VAL A 1 210 ? 11.099 1.602 -15.315 1.00 81.12 210 VAL A C 1
ATOM 1693 O O . VAL A 1 210 ? 10.496 2.488 -15.911 1.00 81.12 210 VAL A O 1
ATOM 1696 N N . PHE A 1 211 ? 12.135 1.875 -14.536 1.00 81.19 211 PHE A N 1
ATOM 1697 C CA . PHE A 1 211 ? 12.403 3.222 -14.052 1.00 81.19 211 PHE A CA 1
ATOM 1698 C C . PHE A 1 211 ? 13.349 4.028 -14.958 1.00 81.19 211 PHE A C 1
ATOM 1700 O O . PHE A 1 211 ? 13.259 5.260 -15.015 1.00 81.19 211 PHE A O 1
ATOM 1707 N N . GLU A 1 212 ? 14.274 3.368 -15.648 1.00 81.81 212 GLU A N 1
ATOM 1708 C CA . GLU A 1 212 ? 15.228 3.960 -16.600 1.00 81.81 212 GLU A CA 1
ATOM 1709 C C . GLU A 1 212 ? 14.785 3.784 -18.056 1.00 81.81 212 GLU A C 1
ATOM 1711 O O . GLU A 1 212 ? 15.276 4.483 -18.948 1.00 81.81 212 GLU A O 1
ATOM 1716 N N . ASN A 1 213 ? 13.811 2.906 -18.293 1.00 81.00 213 ASN A N 1
ATOM 1717 C CA . ASN A 1 213 ? 13.213 2.706 -19.599 1.00 81.00 213 ASN A CA 1
ATOM 1718 C C . ASN A 1 213 ? 12.381 3.933 -20.005 1.00 81.00 213 ASN A C 1
ATOM 1720 O O . ASN A 1 213 ? 11.398 4.299 -19.361 1.00 81.00 213 ASN A O 1
ATOM 1724 N N . ARG A 1 214 ? 12.781 4.582 -21.104 1.00 78.25 214 ARG A N 1
ATOM 1725 C CA . ARG A 1 214 ? 12.099 5.774 -21.630 1.00 78.25 214 ARG A CA 1
ATOM 1726 C C . ARG A 1 214 ? 10.726 5.469 -22.211 1.00 78.25 214 ARG A C 1
ATOM 1728 O O . ARG A 1 214 ? 9.889 6.359 -22.203 1.00 78.25 214 ARG A O 1
ATOM 1735 N N . GLU A 1 215 ? 10.520 4.249 -22.693 1.00 79.56 215 GLU A N 1
ATOM 1736 C CA . GLU A 1 215 ? 9.279 3.785 -23.317 1.00 79.56 215 GLU A CA 1
ATOM 1737 C C . GLU A 1 215 ? 8.488 2.869 -22.377 1.00 79.56 215 GLU A C 1
ATOM 1739 O O . GLU A 1 215 ? 7.669 2.073 -22.829 1.00 79.56 215 GLU A O 1
ATOM 1744 N N . VAL A 1 216 ? 8.734 2.960 -21.062 1.00 82.19 216 VAL A N 1
ATOM 1745 C CA . VAL A 1 216 ? 8.013 2.155 -20.074 1.00 82.19 216 VAL A CA 1
ATOM 1746 C C . VAL A 1 216 ? 6.507 2.331 -20.241 1.00 82.19 216 VAL A C 1
ATOM 1748 O O . VAL A 1 216 ? 5.984 3.451 -20.348 1.00 82.19 216 VAL A O 1
ATOM 1751 N N . ASP A 1 217 ? 5.798 1.207 -20.279 1.00 79.75 217 ASP A N 1
ATOM 1752 C CA . ASP A 1 217 ? 4.352 1.251 -20.319 1.00 79.75 217 ASP A CA 1
ATOM 1753 C C . ASP A 1 217 ? 3.790 1.637 -18.950 1.00 79.75 217 ASP A C 1
ATOM 1755 O O . ASP A 1 217 ? 4.278 1.210 -17.901 1.00 79.75 217 ASP A O 1
ATOM 1759 N N . VAL A 1 218 ? 2.791 2.510 -18.978 1.00 80.31 218 VAL A N 1
ATOM 1760 C CA . VAL A 1 218 ? 2.190 3.094 -17.784 1.00 80.31 218 VAL A CA 1
ATOM 1761 C C . VAL A 1 218 ? 0.694 3.096 -18.001 1.00 80.31 218 VAL A C 1
ATOM 1763 O O . VAL A 1 218 ? 0.205 3.721 -18.942 1.00 80.31 218 VAL A O 1
ATOM 1766 N N . GLN A 1 219 ? -0.019 2.439 -17.100 1.00 79.06 219 GLN A N 1
ATOM 1767 C CA . GLN A 1 219 ? -1.465 2.419 -17.085 1.00 79.06 219 GLN A CA 1
ATOM 1768 C C . GLN A 1 219 ? -1.986 3.492 -16.133 1.00 79.06 219 GLN A C 1
ATOM 1770 O O . GLN A 1 219 ? -1.564 3.597 -14.981 1.00 79.06 219 GLN A O 1
ATOM 1775 N N . LEU A 1 220 ? -2.931 4.304 -16.609 1.00 72.94 220 LEU A N 1
ATOM 1776 C CA . LEU A 1 220 ? -3.621 5.243 -15.738 1.00 72.94 220 LEU A CA 1
ATOM 1777 C C . LEU A 1 220 ? -4.641 4.488 -14.887 1.00 72.94 220 LEU A C 1
ATOM 1779 O O . LEU A 1 220 ? -5.580 3.883 -15.409 1.00 72.94 220 LEU A O 1
ATOM 1783 N N . LEU A 1 221 ? -4.486 4.585 -13.572 1.00 80.25 221 LEU A N 1
ATOM 1784 C CA . LEU A 1 221 ? -5.452 4.058 -12.624 1.00 80.25 221 LEU A CA 1
ATOM 1785 C C . LEU A 1 221 ? -6.759 4.861 -12.716 1.00 80.25 221 LEU A C 1
ATOM 1787 O O . LEU A 1 221 ? -6.819 6.011 -12.270 1.00 80.25 221 LEU A O 1
ATOM 1791 N N . ARG A 1 222 ? -7.793 4.246 -13.306 1.00 80.25 222 ARG A N 1
ATOM 1792 C CA . ARG A 1 222 ? -9.146 4.805 -13.440 1.00 80.25 222 ARG A CA 1
ATOM 1793 C C . ARG A 1 222 ? -10.145 4.044 -12.553 1.00 80.25 222 ARG A C 1
ATOM 1795 O O . ARG A 1 222 ? -10.108 2.808 -12.551 1.00 80.25 222 ARG A O 1
ATOM 1802 N N . PRO A 1 223 ? -11.042 4.742 -11.830 1.00 83.38 223 PRO A N 1
ATOM 1803 C CA . PRO A 1 223 ? -12.132 4.106 -11.092 1.00 83.38 223 PRO A CA 1
ATOM 1804 C C . PRO A 1 223 ? -13.080 3.359 -12.039 1.00 83.38 223 PRO A C 1
ATOM 1806 O O . PRO A 1 223 ? -13.494 3.897 -13.068 1.00 83.38 223 PRO A O 1
ATOM 1809 N N . THR A 1 224 ? -13.444 2.130 -11.687 1.00 83.56 224 THR A N 1
ATOM 1810 C CA . THR A 1 224 ? -14.472 1.348 -12.385 1.00 83.56 224 THR A CA 1
ATOM 1811 C C . THR A 1 224 ? -15.878 1.750 -11.937 1.00 83.56 224 THR A C 1
ATOM 1813 O O . THR A 1 224 ? -16.062 2.460 -10.949 1.00 83.56 224 THR A O 1
ATOM 1816 N N . VAL A 1 225 ? -16.901 1.252 -12.640 1.00 83.94 225 VAL A N 1
ATOM 1817 C CA . VAL A 1 225 ? -18.307 1.407 -12.223 1.00 83.94 225 VAL A CA 1
ATOM 1818 C C . VAL A 1 225 ? -18.536 0.836 -10.820 1.00 83.94 225 VAL A C 1
ATOM 1820 O O . VAL A 1 225 ? -19.274 1.427 -10.038 1.00 83.94 225 VAL A O 1
ATOM 1823 N N . ILE A 1 226 ? -17.874 -0.276 -10.488 1.00 84.06 226 ILE A N 1
ATOM 1824 C CA . ILE A 1 226 ? -17.980 -0.913 -9.172 1.00 84.06 226 ILE A CA 1
ATOM 1825 C C . ILE A 1 226 ? -17.321 -0.037 -8.107 1.00 84.06 226 ILE A C 1
ATOM 1827 O O . ILE A 1 226 ? -17.935 0.191 -7.070 1.00 84.06 226 ILE A O 1
ATOM 1831 N N . ASP A 1 227 ? -16.131 0.515 -8.377 1.00 84.25 227 ASP A N 1
ATOM 1832 C CA . ASP A 1 227 ? -15.432 1.417 -7.446 1.00 84.25 227 ASP A CA 1
ATOM 1833 C C . ASP A 1 227 ? -16.296 2.636 -7.088 1.00 84.25 227 ASP A C 1
ATOM 1835 O O . ASP A 1 227 ? -16.384 3.026 -5.926 1.00 84.25 227 ASP A O 1
ATOM 1839 N N . LYS A 1 228 ? -16.996 3.204 -8.080 1.00 84.75 228 LYS A N 1
ATOM 1840 C CA . LYS A 1 228 ? -17.892 4.356 -7.894 1.00 84.75 228 LYS A CA 1
ATOM 1841 C C . LYS A 1 228 ? -19.125 4.051 -7.033 1.00 84.75 228 LYS A C 1
ATOM 1843 O O . LYS A 1 228 ? -19.718 4.972 -6.482 1.00 84.75 228 LYS A O 1
ATOM 1848 N N . GLN A 1 229 ? -19.520 2.782 -6.922 1.00 86.44 229 GLN A N 1
ATOM 1849 C CA . GLN A 1 229 ? -20.642 2.343 -6.083 1.00 86.44 229 GLN A CA 1
ATOM 1850 C C . GLN A 1 229 ? -20.219 2.040 -4.641 1.00 86.44 229 GLN A C 1
ATOM 1852 O O . GLN A 1 229 ? -21.074 1.808 -3.784 1.00 86.44 229 GLN A O 1
ATOM 1857 N N . GLN A 1 230 ? -18.915 2.018 -4.354 1.00 84.25 230 GLN A N 1
ATOM 1858 C CA . GLN A 1 230 ? -18.427 1.663 -3.031 1.00 84.25 230 GLN A CA 1
ATOM 1859 C C . GLN A 1 230 ? -18.694 2.770 -2.006 1.00 84.25 230 GLN A C 1
ATOM 1861 O O . GLN A 1 230 ? -18.606 3.956 -2.332 1.00 84.25 230 GLN A O 1
ATOM 1866 N N . PRO A 1 231 ? -18.899 2.421 -0.720 1.00 83.88 231 PRO A N 1
ATOM 1867 C CA . PRO A 1 231 ? -19.125 3.406 0.333 1.00 83.88 231 PRO A CA 1
ATOM 1868 C C . PRO A 1 231 ? -17.992 4.423 0.473 1.00 83.88 231 PRO A C 1
ATOM 1870 O O . PRO A 1 231 ? -18.219 5.506 1.011 1.00 83.88 231 PRO A O 1
ATOM 1873 N N . TYR A 1 232 ? -16.769 4.086 0.054 1.00 83.75 232 TYR A N 1
ATOM 1874 C CA . TYR A 1 232 ? -15.630 4.994 0.130 1.00 83.75 232 TYR A CA 1
ATOM 1875 C C . TYR A 1 232 ? -15.643 6.104 -0.935 1.00 83.75 232 TYR A C 1
ATOM 1877 O O . TYR A 1 232 ? -14.869 7.057 -0.820 1.00 83.75 232 TYR A O 1
ATOM 1885 N N . TRP A 1 233 ? -16.487 5.989 -1.965 1.00 85.81 233 TRP A N 1
ATOM 1886 C CA . TRP A 1 233 ? -16.538 6.912 -3.091 1.00 85.81 233 TRP A CA 1
ATOM 1887 C C . TRP A 1 233 ? -17.524 8.054 -2.820 1.00 85.81 233 TRP A C 1
ATOM 1889 O O . TRP A 1 233 ? -18.737 7.878 -2.864 1.00 85.81 233 TRP A O 1
ATOM 1899 N N . THR A 1 234 ? -16.994 9.238 -2.512 1.00 82.88 234 THR A N 1
ATOM 1900 C CA . THR A 1 234 ? -17.785 10.444 -2.191 1.00 82.88 234 THR A CA 1
ATOM 1901 C C . THR A 1 234 ? -17.501 11.604 -3.146 1.00 82.88 234 THR A C 1
ATOM 1903 O O . THR A 1 234 ? -17.742 12.760 -2.805 1.00 82.88 234 THR A O 1
ATOM 1906 N N . TRP A 1 235 ? -16.914 11.313 -4.305 1.00 76.31 235 TRP A N 1
ATOM 1907 C CA . TRP A 1 235 ? -16.474 12.316 -5.270 1.00 76.31 235 TRP A CA 1
ATOM 1908 C C . TRP A 1 235 ? -17.590 12.617 -6.271 1.00 76.31 235 TRP A C 1
ATOM 1910 O O . TRP A 1 235 ? -18.156 11.698 -6.862 1.00 76.31 235 TRP A O 1
ATOM 1920 N N . GLU A 1 236 ? -17.887 13.902 -6.463 1.00 64.69 236 GLU A N 1
ATOM 1921 C CA . GLU A 1 236 ? -18.755 14.373 -7.544 1.00 64.69 236 GLU A CA 1
ATOM 1922 C C . GLU A 1 236 ? -17.983 14.318 -8.870 1.00 64.69 236 GLU A C 1
ATOM 1924 O O . GLU A 1 236 ? -16.799 14.659 -8.908 1.00 64.69 236 GLU A O 1
ATOM 1929 N N . GLU A 1 237 ? -18.635 13.878 -9.950 1.00 55.62 237 GLU A N 1
ATOM 1930 C CA . GLU A 1 237 ? -18.046 13.851 -11.293 1.00 55.62 237 GLU A CA 1
ATOM 1931 C C . GLU A 1 237 ? -17.828 15.287 -11.785 1.00 55.62 237 GLU A C 1
ATOM 1933 O O . GLU A 1 237 ? -18.689 15.898 -12.413 1.00 55.62 237 GLU A O 1
ATOM 1938 N N . LYS A 1 238 ? -16.669 15.857 -11.458 1.00 53.12 238 LYS A N 1
ATOM 1939 C CA . LYS A 1 238 ? -16.106 16.978 -12.205 1.00 53.12 238 LYS A CA 1
ATOM 1940 C C . LYS A 1 238 ? -15.107 16.372 -13.178 1.00 53.12 238 LYS A C 1
ATOM 1942 O O . LYS A 1 238 ? -14.067 15.870 -12.762 1.00 53.12 238 LYS A O 1
ATOM 1947 N N . ASP A 1 239 ? -15.461 16.382 -14.459 1.00 43.03 239 ASP A N 1
ATOM 1948 C CA . ASP A 1 239 ? -14.688 15.795 -15.565 1.00 43.03 239 ASP A CA 1
ATOM 1949 C C . ASP A 1 239 ? -13.271 16.395 -15.742 1.00 43.03 239 ASP A C 1
ATOM 1951 O O . ASP A 1 239 ? -12.493 15.904 -16.556 1.00 43.03 239 ASP A O 1
ATOM 1955 N N . ASP A 1 240 ? -12.894 17.409 -14.956 1.00 43.72 240 ASP A N 1
ATOM 1956 C CA . ASP A 1 240 ? -11.661 18.186 -15.132 1.00 43.72 240 ASP A CA 1
ATOM 1957 C C . ASP A 1 240 ? -10.437 17.677 -14.330 1.00 43.72 240 ASP A C 1
ATOM 1959 O O . ASP A 1 240 ? -9.333 18.189 -14.512 1.00 43.72 240 ASP A O 1
ATOM 1963 N N . ASP A 1 241 ? -10.579 16.684 -13.440 1.00 46.78 241 ASP A N 1
ATOM 1964 C CA . ASP A 1 241 ? -9.532 16.372 -12.440 1.00 46.78 241 ASP A CA 1
ATOM 1965 C C . ASP A 1 241 ? -8.534 15.259 -12.823 1.00 46.78 241 ASP A C 1
ATOM 1967 O O . ASP A 1 241 ? -7.613 14.960 -12.053 1.00 46.78 241 ASP A O 1
ATOM 1971 N N . ILE A 1 242 ? -8.667 14.645 -14.002 1.00 49.09 242 ILE A N 1
ATOM 1972 C CA . ILE A 1 242 ? -7.733 13.616 -14.479 1.00 49.09 242 ILE A CA 1
ATOM 1973 C C . ILE A 1 242 ? -6.955 14.177 -15.671 1.00 49.09 242 ILE A C 1
ATOM 1975 O O . ILE A 1 242 ? -7.356 14.001 -16.819 1.00 49.09 242 ILE A O 1
ATOM 1979 N N . GLU A 1 243 ? -5.819 14.833 -15.405 1.00 48.78 243 GLU A N 1
ATOM 1980 C CA . GLU A 1 243 ? -4.824 15.083 -16.453 1.00 48.78 243 GLU A CA 1
ATOM 1981 C C . GLU A 1 243 ? -4.422 13.720 -17.042 1.00 48.78 243 GLU A C 1
ATOM 1983 O O . GLU A 1 243 ? -3.810 12.881 -16.374 1.00 48.78 243 GLU A O 1
ATOM 1988 N N . GLU A 1 244 ? -4.817 13.479 -18.296 1.00 48.81 244 GLU A N 1
ATOM 1989 C CA . GLU A 1 244 ? -4.305 12.381 -19.111 1.00 48.81 244 GLU A CA 1
ATOM 1990 C C . GLU A 1 244 ? -2.779 12.398 -19.015 1.00 48.81 244 GLU A C 1
ATOM 1992 O O . GLU A 1 244 ? -2.191 13.480 -19.036 1.00 48.81 244 GLU A O 1
ATOM 1997 N N . THR A 1 245 ? -2.141 11.231 -18.839 1.00 48.84 245 THR A N 1
ATOM 1998 C CA . THR A 1 245 ? -0.687 11.126 -18.640 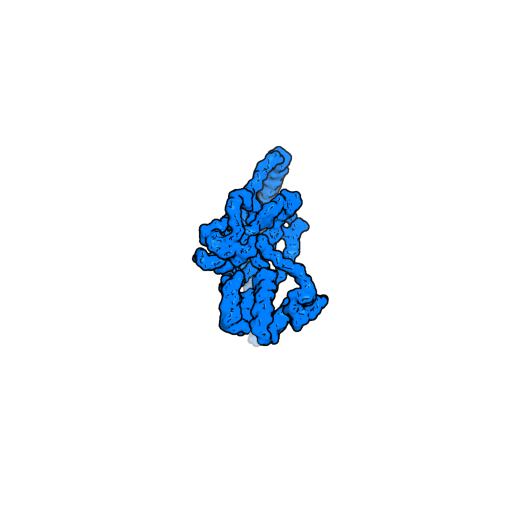1.00 48.84 245 THR A CA 1
ATOM 1999 C C . THR A 1 245 ? 0.025 12.007 -19.654 1.00 48.84 245 THR A C 1
ATOM 2001 O O . THR A 1 245 ? 0.097 11.670 -20.838 1.00 48.84 245 THR A O 1
ATOM 2004 N N . ALA A 1 246 ? 0.500 13.167 -19.202 1.00 47.56 246 ALA A N 1
ATOM 2005 C CA . ALA A 1 246 ? 1.027 14.152 -20.115 1.00 47.56 246 ALA A CA 1
ATOM 2006 C C . ALA A 1 246 ? 2.344 13.594 -20.640 1.00 47.56 246 ALA A C 1
ATOM 2008 O O . ALA A 1 246 ? 3.312 13.403 -19.893 1.00 47.56 246 ALA A O 1
ATOM 2009 N N . THR A 1 247 ? 2.375 13.305 -21.938 1.00 48.56 247 THR A N 1
ATOM 2010 C CA . THR A 1 247 ? 3.651 13.152 -22.625 1.00 48.56 247 THR A CA 1
ATOM 2011 C C . THR A 1 247 ? 4.258 14.541 -22.616 1.00 48.56 247 THR A C 1
ATOM 2013 O O . THR A 1 247 ? 3.652 15.474 -23.147 1.00 48.56 247 THR A O 1
ATOM 2016 N N . LEU A 1 248 ? 5.400 14.709 -21.944 1.00 45.06 248 LEU A N 1
ATOM 2017 C CA . LEU A 1 248 ? 6.063 16.009 -21.899 1.00 45.06 248 LEU A CA 1
ATOM 2018 C C . LEU A 1 248 ? 6.204 16.509 -23.343 1.00 45.06 248 LEU A C 1
ATOM 2020 O O . LEU A 1 248 ? 6.751 15.768 -24.169 1.00 45.06 248 LEU A O 1
ATOM 2024 N N . PRO A 1 249 ? 5.695 17.712 -23.679 1.00 34.28 249 PRO A N 1
ATOM 2025 C CA . PRO A 1 249 ? 5.820 18.218 -25.031 1.00 34.28 249 PRO A CA 1
ATOM 2026 C C . PRO A 1 249 ? 7.302 18.214 -25.388 1.00 34.28 249 PRO A C 1
ATOM 2028 O O . PRO A 1 249 ? 8.142 18.642 -24.587 1.00 34.28 249 PRO A O 1
ATOM 2031 N N . SER A 1 250 ? 7.629 17.740 -26.590 1.00 41.56 250 SER A N 1
ATOM 2032 C CA . SER A 1 250 ? 8.922 17.995 -27.217 1.00 41.56 250 SER A CA 1
ATOM 2033 C C . SER A 1 250 ? 9.011 19.504 -27.458 1.00 41.56 250 SER A C 1
ATOM 2035 O O . SER A 1 250 ? 8.693 20.008 -28.532 1.00 41.56 250 SER A O 1
ATOM 2037 N N . SER A 1 251 ? 9.291 20.251 -26.393 1.00 36.53 251 SER A N 1
ATOM 2038 C CA . SER A 1 251 ? 9.264 21.701 -26.395 1.00 36.53 251 SER A CA 1
ATOM 2039 C C . SER A 1 251 ? 10.372 22.196 -27.306 1.00 36.53 251 SER A C 1
ATOM 2041 O O . SER A 1 251 ? 11.557 21.926 -27.099 1.00 36.53 251 SER A O 1
ATOM 2043 N N . SER A 1 252 ? 9.944 22.928 -28.325 1.00 39.03 252 SER A N 1
ATOM 2044 C CA . SER A 1 252 ? 10.717 23.630 -29.331 1.00 39.03 252 SER A CA 1
ATOM 2045 C C . SER A 1 252 ? 11.643 24.693 -28.715 1.00 39.03 252 SER A C 1
ATOM 2047 O O . SER A 1 252 ? 11.450 25.895 -28.867 1.00 39.03 252 SER A O 1
ATOM 2049 N N . LYS A 1 253 ? 12.720 24.225 -28.071 1.00 40.81 253 LYS A N 1
ATOM 2050 C CA . LYS A 1 253 ? 14.047 24.870 -27.984 1.00 40.81 253 LYS A CA 1
ATOM 2051 C C . LYS A 1 253 ? 15.004 24.229 -29.007 1.00 40.81 253 LYS A C 1
ATOM 2053 O O . LYS A 1 253 ? 16.198 24.040 -28.775 1.00 40.81 253 LYS A O 1
ATOM 2058 N N . ASP A 1 254 ? 14.452 23.886 -30.168 1.00 44.59 254 ASP A N 1
ATOM 2059 C CA . ASP A 1 254 ? 14.940 22.828 -31.059 1.00 44.59 254 ASP A CA 1
ATOM 2060 C C . ASP A 1 254 ? 16.157 23.172 -31.931 1.00 44.59 254 ASP A C 1
ATOM 2062 O O . ASP A 1 254 ? 16.599 22.347 -32.723 1.00 44.59 254 ASP A O 1
ATOM 2066 N N . LYS A 1 255 ? 16.756 24.362 -31.808 1.00 38.44 255 LYS A N 1
ATOM 2067 C CA . LYS A 1 255 ? 17.989 24.691 -32.557 1.00 38.44 255 LYS A CA 1
ATOM 2068 C C . LYS A 1 255 ? 19.257 24.598 -31.715 1.00 38.44 255 LYS A C 1
ATOM 2070 O O . LYS A 1 255 ? 20.251 24.054 -32.192 1.00 38.44 255 LYS A O 1
ATOM 2075 N N . LEU A 1 256 ? 19.222 25.052 -30.462 1.00 41.31 256 LEU A N 1
ATOM 2076 C CA . LEU A 1 256 ? 20.388 24.966 -29.577 1.00 41.31 256 LEU A CA 1
ATOM 2077 C C . LEU A 1 256 ? 20.521 23.546 -28.998 1.00 41.31 256 LEU A C 1
ATOM 2079 O O . LEU A 1 256 ? 21.570 22.921 -29.145 1.00 41.31 256 LEU A O 1
ATOM 2083 N N . ALA A 1 257 ? 19.408 22.972 -28.524 1.00 47.78 257 ALA A N 1
ATOM 2084 C CA . ALA A 1 257 ? 19.361 21.600 -28.017 1.00 47.78 257 ALA A CA 1
ATOM 2085 C C . ALA A 1 257 ? 19.579 20.542 -29.115 1.00 47.78 257 ALA A C 1
ATOM 2087 O O . ALA A 1 257 ? 20.225 19.534 -28.863 1.00 47.78 257 ALA A O 1
ATOM 2088 N N . SER A 1 258 ? 19.118 20.760 -30.359 1.00 48.19 258 SER A N 1
ATOM 2089 C CA . SER A 1 258 ? 19.395 19.824 -31.466 1.00 48.19 258 SER A CA 1
ATOM 2090 C C . SER A 1 258 ? 20.880 19.766 -31.819 1.00 48.19 258 SER A C 1
ATOM 2092 O O . SER A 1 258 ? 21.365 18.713 -32.236 1.00 48.19 258 SER A O 1
ATOM 2094 N N . THR A 1 259 ? 21.601 20.877 -31.670 1.00 51.75 259 THR A N 1
ATOM 2095 C CA . THR A 1 259 ? 23.031 20.915 -31.972 1.00 51.75 259 THR A CA 1
ATOM 2096 C C . THR A 1 259 ? 23.800 20.150 -30.903 1.00 51.75 259 THR A C 1
ATOM 2098 O O . THR A 1 259 ? 24.548 19.246 -31.264 1.00 51.75 259 THR A O 1
ATOM 2101 N N . GLU A 1 260 ? 23.503 20.398 -29.623 1.00 58.88 260 GLU A N 1
ATOM 2102 C CA . GLU A 1 260 ? 24.071 19.678 -28.473 1.00 58.88 260 GLU A CA 1
ATOM 2103 C C . GLU A 1 260 ? 23.697 18.188 -28.453 1.00 58.88 260 GLU A C 1
ATOM 2105 O O . GLU A 1 260 ? 24.550 17.339 -28.215 1.00 58.88 260 GLU A O 1
ATOM 2110 N N . LEU A 1 261 ? 22.453 17.835 -28.791 1.00 51.66 261 LEU A N 1
ATOM 2111 C CA . LEU A 1 261 ? 21.998 16.446 -28.902 1.00 51.66 261 LEU A CA 1
ATOM 2112 C C . LEU A 1 261 ? 22.676 15.720 -30.071 1.00 51.66 261 LEU A C 1
ATOM 2114 O O . LEU A 1 261 ? 22.978 14.533 -29.968 1.00 51.66 261 LEU A O 1
ATOM 2118 N N . ARG A 1 262 ? 22.942 16.409 -31.192 1.00 59.38 262 ARG A N 1
ATOM 2119 C CA . ARG A 1 262 ? 23.700 15.835 -32.316 1.00 59.38 262 ARG A CA 1
ATOM 2120 C C . ARG A 1 262 ? 25.167 15.626 -31.957 1.00 59.38 262 ARG A C 1
ATOM 2122 O O . ARG A 1 262 ? 25.720 14.613 -32.380 1.00 59.38 262 ARG A O 1
ATOM 2129 N N . THR A 1 263 ? 25.798 16.536 -31.209 1.00 69.75 263 THR A N 1
ATOM 2130 C CA . THR A 1 263 ? 27.153 16.314 -30.676 1.00 69.75 263 THR A CA 1
ATOM 2131 C C . THR A 1 263 ? 27.157 15.161 -29.690 1.00 69.75 263 THR A C 1
ATOM 2133 O O . THR A 1 263 ? 27.888 14.205 -29.915 1.00 69.75 263 THR A O 1
ATOM 2136 N N . LEU A 1 264 ? 26.252 15.157 -28.712 1.00 67.25 264 LEU A N 1
ATOM 2137 C CA . LEU A 1 264 ? 26.181 14.110 -27.697 1.00 67.25 264 LEU A CA 1
ATOM 2138 C C . LEU A 1 264 ? 25.862 12.731 -28.294 1.00 67.25 264 LEU A C 1
ATOM 2140 O O . LEU A 1 264 ? 26.436 11.732 -27.877 1.00 67.25 264 LEU A O 1
ATOM 2144 N N . LYS A 1 265 ? 25.003 12.652 -29.320 1.00 67.38 265 LYS A N 1
ATOM 2145 C CA . LYS A 1 265 ? 24.731 11.402 -30.052 1.00 67.38 265 LYS A CA 1
ATOM 2146 C C . LYS A 1 265 ? 25.957 10.919 -30.829 1.00 67.38 265 LYS A C 1
ATOM 2148 O O . LYS A 1 265 ? 26.188 9.716 -30.910 1.00 67.38 265 LYS A O 1
ATOM 2153 N N . ARG A 1 266 ? 26.739 11.843 -31.395 1.00 74.12 266 ARG A N 1
ATOM 2154 C CA . ARG A 1 266 ? 27.991 11.520 -32.091 1.00 74.12 266 ARG A CA 1
ATOM 2155 C C . ARG A 1 266 ? 29.055 11.040 -31.107 1.00 74.12 266 ARG A C 1
ATOM 2157 O O . ARG A 1 266 ? 29.741 10.072 -31.411 1.00 74.12 266 ARG A O 1
ATOM 2164 N N . ASP A 1 267 ? 29.142 11.665 -29.940 1.00 76.44 267 ASP A N 1
ATOM 2165 C CA . ASP A 1 267 ? 30.094 11.298 -28.894 1.00 76.44 267 ASP A CA 1
ATOM 2166 C C . ASP A 1 267 ? 29.716 9.959 -28.259 1.00 76.44 267 ASP A C 1
ATOM 2168 O O . ASP A 1 267 ? 30.562 9.081 -28.161 1.00 76.44 267 ASP A O 1
ATOM 2172 N N . PHE A 1 268 ? 28.431 9.726 -27.976 1.00 68.06 268 PHE A N 1
ATOM 2173 C CA . PHE A 1 268 ? 27.951 8.426 -27.507 1.00 68.06 268 PHE A CA 1
ATOM 2174 C C . PHE A 1 268 ? 28.202 7.314 -28.531 1.00 68.06 268 PHE A C 1
ATOM 2176 O O . PHE A 1 268 ? 28.600 6.211 -28.162 1.00 68.06 268 PHE A O 1
ATOM 2183 N N . GLN A 1 269 ? 28.012 7.595 -29.826 1.00 71.00 269 GLN A N 1
ATOM 2184 C CA . GLN A 1 269 ? 28.327 6.629 -30.876 1.00 71.00 269 GLN A CA 1
ATOM 2185 C C . GLN A 1 269 ? 29.836 6.355 -30.953 1.00 71.00 269 GLN A C 1
ATOM 2187 O O . GLN A 1 269 ? 30.216 5.193 -31.035 1.00 71.00 269 GLN A O 1
ATOM 2192 N N . ARG A 1 270 ? 30.695 7.379 -30.824 1.00 80.62 270 ARG A N 1
ATOM 2193 C CA . ARG A 1 270 ? 32.151 7.180 -30.718 1.00 80.62 270 ARG A CA 1
ATOM 2194 C C . ARG A 1 270 ? 32.521 6.334 -29.507 1.00 80.62 270 ARG A C 1
ATOM 2196 O O . ARG A 1 270 ? 33.262 5.375 -29.669 1.00 80.62 270 ARG A O 1
ATOM 2203 N N . THR A 1 271 ? 31.975 6.623 -28.325 1.00 75.56 271 THR A N 1
ATOM 2204 C CA . THR A 1 271 ? 32.239 5.827 -27.116 1.00 75.56 271 THR A CA 1
ATOM 2205 C C . THR A 1 271 ? 31.752 4.387 -27.280 1.00 75.56 271 THR A C 1
ATOM 2207 O O . THR A 1 271 ? 32.423 3.454 -26.847 1.00 75.56 271 THR A O 1
ATOM 2210 N N . LYS A 1 272 ? 30.614 4.174 -27.950 1.00 77.75 272 LYS A N 1
ATOM 2211 C CA . LYS A 1 272 ? 30.108 2.835 -28.274 1.00 77.75 272 LYS A CA 1
ATOM 2212 C C . LYS A 1 272 ? 31.045 2.084 -29.224 1.00 77.75 272 LYS A C 1
ATOM 2214 O O . LYS A 1 272 ? 31.313 0.905 -28.996 1.00 77.75 272 LYS A O 1
ATOM 2219 N N . ASP A 1 273 ? 31.559 2.754 -30.251 1.00 84.50 273 ASP A N 1
ATOM 2220 C CA . ASP A 1 273 ? 32.492 2.168 -31.218 1.00 84.50 273 ASP A CA 1
ATOM 2221 C C . ASP A 1 273 ? 33.858 1.874 -30.567 1.00 84.50 273 ASP A C 1
ATOM 2223 O O . ASP A 1 273 ? 34.445 0.811 -30.786 1.00 84.50 273 ASP A O 1
ATOM 2227 N N . GLU A 1 274 ? 34.336 2.762 -29.692 1.00 87.19 274 GLU A N 1
ATOM 2228 C CA . GLU A 1 274 ? 35.531 2.549 -28.869 1.00 87.19 274 GLU A CA 1
ATOM 2229 C C . GLU A 1 274 ? 35.353 1.362 -27.922 1.00 87.19 274 GLU A C 1
ATOM 2231 O O . GLU A 1 274 ? 36.236 0.509 -27.836 1.00 87.19 274 GLU A O 1
ATOM 2236 N N . LEU A 1 275 ? 34.193 1.238 -27.271 1.00 78.69 275 LEU A N 1
ATOM 2237 C CA . LEU A 1 275 ? 33.897 0.112 -26.389 1.00 78.69 275 LEU A CA 1
ATOM 2238 C C . LEU A 1 275 ? 33.812 -1.211 -27.165 1.00 78.69 275 LEU A C 1
ATOM 2240 O O . LEU A 1 275 ? 34.298 -2.237 -26.688 1.00 78.69 275 LEU A O 1
ATOM 2244 N N . ALA A 1 276 ? 33.263 -1.197 -28.383 1.00 83.38 276 ALA A N 1
ATOM 2245 C CA . ALA A 1 276 ? 33.275 -2.357 -29.272 1.00 83.38 276 ALA A CA 1
ATOM 2246 C C . ALA A 1 276 ? 34.710 -2.745 -29.671 1.00 83.38 276 ALA A C 1
ATOM 2248 O O . ALA A 1 276 ? 35.064 -3.929 -29.646 1.00 83.38 276 ALA A O 1
ATOM 2249 N N . LYS A 1 277 ? 35.571 -1.756 -29.948 1.00 88.88 277 LYS A N 1
ATOM 2250 C CA . LYS A 1 277 ? 36.994 -1.980 -30.231 1.00 88.88 277 LYS A CA 1
ATOM 2251 C C . LYS A 1 277 ? 37.722 -2.560 -29.016 1.00 88.88 277 LYS A C 1
ATOM 2253 O O . LYS A 1 277 ? 38.421 -3.563 -29.162 1.00 88.88 277 LYS A O 1
ATOM 2258 N N . VAL A 1 278 ? 37.501 -2.017 -27.818 1.00 87.44 278 VAL A N 1
ATOM 2259 C CA . VAL A 1 278 ? 38.058 -2.548 -26.561 1.00 87.44 278 VAL A CA 1
ATOM 2260 C C . VAL A 1 278 ? 37.563 -3.970 -26.300 1.00 87.44 278 VAL A C 1
ATOM 2262 O O . VAL A 1 278 ? 38.360 -4.829 -25.941 1.00 87.44 278 VAL A O 1
ATOM 2265 N N . SER A 1 279 ? 36.287 -4.265 -26.551 1.00 82.69 279 SER A N 1
ATOM 2266 C CA . SER A 1 279 ? 35.736 -5.620 -26.424 1.00 82.69 279 SER A CA 1
ATOM 2267 C C . SER A 1 279 ? 36.420 -6.610 -27.373 1.00 82.69 279 SER A C 1
ATOM 2269 O O . SER A 1 279 ? 36.803 -7.706 -26.957 1.00 82.69 279 SER A O 1
ATOM 2271 N N . SER A 1 280 ? 36.650 -6.212 -28.629 1.00 83.81 280 SER A N 1
ATOM 2272 C CA . SER A 1 280 ? 37.374 -7.039 -29.602 1.00 83.81 280 SER A CA 1
ATOM 2273 C C . SER A 1 280 ? 38.842 -7.256 -29.208 1.00 83.81 280 SER A C 1
ATOM 2275 O O . SER A 1 280 ? 39.331 -8.382 -29.278 1.00 83.81 280 SER A O 1
ATOM 2277 N N . SER A 1 281 ? 39.507 -6.218 -28.688 1.00 89.19 281 SER A N 1
ATOM 2278 C CA . SER A 1 281 ? 40.877 -6.296 -28.171 1.00 89.19 281 SER A CA 1
ATOM 2279 C C . SER A 1 281 ? 40.969 -7.200 -26.936 1.00 89.19 281 SER A C 1
ATOM 2281 O O . SER A 1 281 ? 41.819 -8.081 -26.871 1.00 89.19 281 SER A O 1
ATOM 2283 N N . ASN A 1 282 ? 40.036 -7.068 -25.988 1.00 81.62 282 ASN A N 1
ATOM 2284 C CA . ASN A 1 282 ? 39.962 -7.926 -24.802 1.00 81.62 282 ASN A CA 1
ATOM 2285 C C . ASN A 1 282 ? 39.687 -9.388 -25.168 1.00 81.62 282 ASN A C 1
ATOM 2287 O O . ASN A 1 282 ? 40.204 -10.290 -24.513 1.00 81.62 282 ASN A O 1
ATOM 2291 N N . ARG A 1 283 ? 38.899 -9.642 -26.220 1.00 87.56 283 ARG A N 1
ATOM 2292 C CA . ARG A 1 283 ? 38.705 -10.995 -26.752 1.00 87.56 283 ARG A CA 1
ATOM 2293 C C . ARG A 1 283 ? 40.008 -11.560 -27.323 1.00 87.56 283 ARG A C 1
ATOM 2295 O O . ARG A 1 283 ? 40.340 -12.698 -27.014 1.00 87.56 283 ARG A O 1
ATOM 2302 N N . ALA A 1 284 ? 40.749 -10.774 -28.105 1.00 88.75 284 ALA A N 1
ATOM 2303 C CA . ALA A 1 284 ? 42.043 -11.191 -28.646 1.00 88.75 284 ALA A CA 1
ATOM 2304 C C . ALA A 1 284 ? 43.057 -11.482 -27.528 1.00 88.75 284 ALA A C 1
ATOM 2306 O O . ALA A 1 284 ? 43.682 -12.537 -27.537 1.00 88.75 284 ALA A O 1
ATOM 2307 N N . LEU A 1 285 ? 43.139 -10.610 -26.517 1.00 89.94 285 LEU A N 1
ATOM 2308 C CA . LEU A 1 285 ? 43.993 -10.822 -25.346 1.00 89.94 285 LEU A CA 1
ATOM 2309 C C . LEU A 1 285 ? 43.631 -12.104 -24.592 1.00 89.94 285 LEU A C 1
ATOM 2311 O O . LEU A 1 285 ? 44.526 -12.860 -24.236 1.00 89.94 285 LEU A O 1
ATOM 2315 N N . ARG A 1 286 ? 42.338 -12.391 -24.386 1.00 85.50 286 ARG A N 1
ATOM 2316 C CA . ARG A 1 286 ? 41.903 -13.655 -23.766 1.00 85.50 286 ARG A CA 1
ATOM 2317 C C . ARG A 1 286 ? 42.351 -14.876 -24.565 1.00 85.50 286 ARG A C 1
ATOM 2319 O O . ARG A 1 286 ? 42.796 -15.845 -23.963 1.00 85.50 286 ARG A O 1
ATOM 2326 N N . ASN A 1 287 ? 42.267 -14.822 -25.893 1.00 88.81 287 ASN A N 1
ATOM 2327 C CA . ASN A 1 287 ? 42.732 -15.918 -26.741 1.00 88.81 287 ASN A CA 1
ATOM 2328 C C . ASN A 1 287 ? 44.251 -16.106 -26.622 1.00 88.81 287 ASN A C 1
ATOM 2330 O O . ASN A 1 287 ? 44.704 -17.228 -26.429 1.00 88.81 287 ASN A O 1
ATOM 2334 N N . SER A 1 288 ? 45.031 -15.021 -26.650 1.00 88.94 288 SER A N 1
ATOM 2335 C CA . SER A 1 288 ? 46.486 -15.094 -26.468 1.00 88.94 288 SER A CA 1
ATOM 2336 C C . SER A 1 288 ? 46.885 -15.591 -25.076 1.00 88.94 288 SER A C 1
ATOM 2338 O O . SER A 1 288 ? 47.839 -16.353 -24.953 1.00 88.94 288 SER A O 1
ATOM 2340 N N . VAL A 1 289 ? 46.154 -15.205 -24.025 1.00 89.81 289 VAL A N 1
ATOM 2341 C CA . VAL A 1 289 ? 46.357 -15.750 -22.671 1.00 89.81 289 VAL A CA 1
ATOM 2342 C C . VAL A 1 289 ? 46.095 -17.253 -22.662 1.00 89.81 289 VAL A C 1
ATOM 2344 O O . VAL A 1 289 ? 46.916 -17.998 -22.141 1.00 89.81 289 VAL A O 1
ATOM 2347 N N . HIS A 1 290 ? 45.022 -17.710 -23.306 1.00 89.75 290 HIS A N 1
ATOM 2348 C CA . HIS A 1 290 ? 44.718 -19.136 -23.388 1.00 89.75 290 HIS A CA 1
ATOM 2349 C C . HIS A 1 290 ? 45.790 -19.931 -24.158 1.00 89.75 290 HIS A C 1
ATOM 2351 O O . HIS A 1 290 ? 46.168 -21.029 -23.755 1.00 89.75 290 HIS A O 1
ATOM 2357 N N . GLU A 1 291 ? 46.343 -19.367 -25.235 1.00 91.31 291 GLU A N 1
ATOM 2358 C CA . GLU A 1 291 ? 47.469 -19.969 -25.963 1.00 91.31 291 GLU A CA 1
ATOM 2359 C C . GLU A 1 291 ? 48.735 -20.063 -25.099 1.00 91.31 291 GLU A C 1
ATOM 2361 O O . GLU A 1 291 ? 49.421 -21.089 -25.118 1.00 91.31 291 GLU A O 1
ATOM 2366 N N . LEU A 1 292 ? 49.035 -19.021 -24.314 1.00 90.19 292 LEU A N 1
ATOM 2367 C CA . LEU A 1 292 ? 50.149 -19.030 -23.363 1.00 90.19 292 LEU A CA 1
ATOM 2368 C C . LEU A 1 292 ? 49.944 -20.084 -22.268 1.00 90.19 292 LEU A C 1
ATOM 2370 O O . LEU A 1 292 ? 50.879 -20.822 -21.962 1.00 90.19 292 LEU A O 1
ATOM 2374 N N . GLU A 1 293 ? 48.735 -20.196 -21.716 1.00 88.62 293 GLU A N 1
ATOM 2375 C CA . GLU A 1 293 ? 48.380 -21.225 -20.731 1.00 88.62 293 GLU A CA 1
ATOM 2376 C C . GLU A 1 293 ? 48.592 -22.638 -21.293 1.00 88.62 293 GLU A C 1
ATOM 2378 O O . GLU A 1 293 ? 49.203 -23.483 -20.636 1.00 88.62 293 GLU A O 1
ATOM 2383 N N . GLU A 1 294 ? 48.171 -22.890 -22.536 1.00 90.38 294 GLU A N 1
ATOM 2384 C CA . GLU A 1 294 ? 48.375 -24.184 -23.193 1.00 90.38 294 GLU A CA 1
ATOM 2385 C C . GLU A 1 294 ? 49.852 -24.486 -23.478 1.00 90.38 294 GLU A C 1
ATOM 2387 O O . GLU A 1 294 ? 50.281 -25.637 -23.346 1.00 90.38 294 GLU A O 1
ATOM 2392 N N . MET A 1 295 ? 50.655 -23.480 -23.839 1.00 91.44 295 MET A N 1
ATOM 2393 C CA . MET A 1 295 ? 52.104 -23.657 -23.984 1.00 91.44 295 MET A CA 1
ATOM 2394 C C . MET A 1 295 ? 52.768 -23.984 -22.645 1.00 91.44 295 MET A C 1
ATOM 2396 O O . MET A 1 295 ? 53.529 -24.949 -22.577 1.00 91.44 295 MET A O 1
ATOM 2400 N N . ILE A 1 296 ? 52.436 -23.252 -21.577 1.00 91.25 296 ILE A N 1
ATOM 2401 C CA . ILE A 1 296 ? 52.959 -23.509 -20.226 1.00 91.25 296 ILE A CA 1
ATOM 2402 C C . ILE A 1 296 ? 52.594 -24.926 -19.775 1.00 91.25 296 ILE A C 1
ATOM 2404 O O . ILE A 1 296 ? 53.449 -25.658 -19.279 1.00 91.25 296 ILE A O 1
ATOM 2408 N N . ARG A 1 297 ? 51.347 -25.355 -20.003 1.00 91.88 297 ARG A N 1
ATOM 2409 C CA . ARG A 1 297 ? 50.890 -26.708 -19.664 1.00 91.88 297 ARG A CA 1
ATOM 2410 C C . ARG A 1 297 ? 51.685 -27.785 -20.405 1.00 91.88 297 ARG A C 1
ATOM 2412 O O . ARG A 1 297 ? 52.063 -28.790 -19.802 1.00 91.88 297 ARG A O 1
ATOM 2419 N N . LYS A 1 298 ? 51.949 -27.596 -21.702 1.00 92.69 298 LYS A N 1
ATOM 2420 C CA . LYS A 1 298 ? 52.756 -28.534 -22.502 1.00 92.69 298 LYS A CA 1
ATOM 2421 C C . LYS A 1 298 ? 54.201 -28.606 -22.018 1.00 92.69 298 LYS A C 1
ATOM 2423 O O . LYS A 1 298 ? 54.726 -29.712 -21.904 1.00 92.69 298 LYS A O 1
ATOM 2428 N N . GLU A 1 299 ? 54.817 -27.466 -21.716 1.00 92.00 299 GLU A N 1
ATOM 2429 C CA . GLU A 1 299 ? 56.195 -27.423 -21.218 1.00 92.00 299 GLU A CA 1
ATOM 2430 C C . GLU A 1 299 ? 56.305 -28.080 -19.834 1.00 92.00 299 GLU A C 1
ATOM 2432 O O . GLU A 1 299 ? 57.200 -28.891 -19.608 1.00 92.00 299 GLU A O 1
ATOM 2437 N N . SER A 1 300 ? 55.335 -27.835 -18.943 1.00 89.06 300 SER A N 1
ATOM 2438 C CA . SER A 1 300 ? 55.260 -28.492 -17.630 1.00 89.06 300 SER A CA 1
ATOM 2439 C C . SER A 1 300 ? 55.183 -30.014 -17.761 1.00 89.06 300 SER A C 1
ATOM 2441 O O . SER A 1 300 ? 55.949 -30.730 -17.124 1.00 89.06 300 SER A O 1
ATOM 2443 N N . LEU A 1 301 ? 54.317 -30.525 -18.646 1.00 91.44 301 LEU A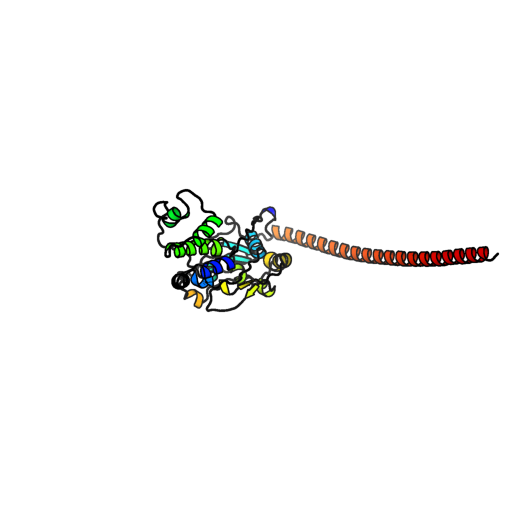 N 1
ATOM 2444 C CA . LEU A 1 301 ? 54.197 -31.966 -18.899 1.00 91.44 301 LEU A CA 1
ATOM 2445 C C . LEU A 1 301 ? 55.476 -32.576 -19.481 1.00 91.44 301 LEU A C 1
ATOM 2447 O O . LEU A 1 301 ? 55.757 -33.752 -19.252 1.00 91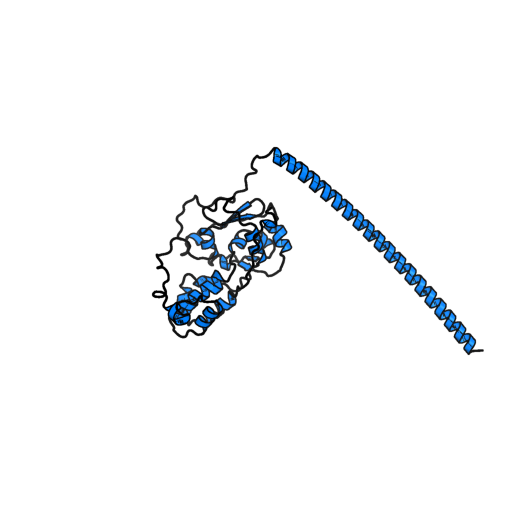.44 301 LEU A O 1
ATOM 2451 N N . LYS A 1 302 ? 56.227 -31.813 -20.277 1.00 93.56 302 LYS A N 1
ATOM 2452 C CA . LYS A 1 302 ? 57.505 -32.263 -20.829 1.00 93.56 302 LYS A CA 1
ATOM 2453 C C . LYS A 1 302 ? 58.560 -32.370 -19.726 1.00 93.56 302 LYS A C 1
ATOM 2455 O O . LYS A 1 302 ? 59.183 -33.421 -19.603 1.00 93.56 302 LYS A O 1
ATOM 2460 N N . LEU A 1 303 ? 58.685 -31.336 -18.893 1.00 91.69 303 LEU A N 1
ATOM 2461 C CA . LEU A 1 303 ? 59.581 -31.325 -17.733 1.00 91.69 303 LEU A CA 1
ATOM 2462 C C . LEU A 1 303 ? 59.258 -32.452 -16.743 1.00 91.69 303 LEU A C 1
ATOM 2464 O O . LEU A 1 303 ? 60.170 -33.108 -16.247 1.00 91.69 303 LEU A O 1
ATOM 2468 N N . GLU A 1 304 ? 57.977 -32.730 -16.492 1.00 91.00 304 GLU A N 1
ATOM 2469 C CA . GLU A 1 304 ? 57.556 -33.847 -15.635 1.00 91.00 304 GLU A CA 1
ATOM 2470 C C . GLU A 1 304 ? 57.996 -35.212 -16.185 1.00 91.00 304 GLU A C 1
ATOM 2472 O O . GLU A 1 304 ? 58.444 -36.065 -15.416 1.00 91.00 304 GLU A O 1
ATOM 2477 N N . ARG A 1 305 ? 57.915 -35.425 -17.507 1.00 92.12 305 ARG A N 1
ATOM 2478 C CA . ARG A 1 305 ? 58.400 -36.666 -18.138 1.00 92.12 305 ARG A CA 1
ATOM 2479 C C . ARG A 1 305 ? 59.913 -36.799 -18.035 1.00 92.12 305 ARG A C 1
ATOM 2481 O O . ARG A 1 305 ? 60.384 -37.853 -17.624 1.00 92.12 305 ARG A O 1
ATOM 2488 N N . GLU A 1 306 ? 60.655 -35.738 -18.351 1.00 93.19 306 GLU A N 1
ATOM 2489 C CA . GLU A 1 306 ? 62.120 -35.732 -18.238 1.00 93.19 306 GLU A CA 1
ATOM 2490 C C . GLU A 1 306 ? 62.565 -35.990 -16.791 1.00 93.19 306 GLU A C 1
ATOM 2492 O O . GLU A 1 306 ? 63.489 -36.763 -16.540 1.00 93.19 306 GLU A O 1
ATOM 2497 N N . PHE A 1 307 ? 61.870 -35.406 -15.810 1.00 90.56 307 PHE A N 1
ATOM 2498 C CA . PHE A 1 307 ? 62.140 -35.663 -14.399 1.00 90.56 307 PHE A CA 1
ATOM 2499 C C . PHE A 1 307 ? 61.865 -37.123 -14.012 1.00 90.56 307 PHE A C 1
ATOM 2501 O O . PHE A 1 307 ? 62.664 -37.726 -13.296 1.00 90.56 307 PHE A O 1
ATOM 2508 N N . ALA A 1 308 ? 60.768 -37.714 -14.498 1.00 91.12 308 ALA A N 1
ATOM 2509 C CA . ALA A 1 308 ? 60.447 -39.119 -14.252 1.00 91.12 308 ALA A CA 1
ATOM 2510 C C . ALA A 1 308 ? 61.483 -40.075 -14.873 1.00 91.12 308 ALA A C 1
ATOM 2512 O O . ALA A 1 308 ? 61.891 -41.040 -14.224 1.00 91.12 308 ALA A O 1
ATOM 2513 N N . GLU A 1 309 ? 61.944 -39.790 -16.093 1.00 92.50 309 GLU A N 1
ATOM 2514 C CA . GLU A 1 309 ? 63.002 -40.553 -16.767 1.00 92.50 309 GLU A CA 1
ATOM 2515 C C . GLU A 1 309 ? 64.334 -40.459 -16.016 1.00 92.50 309 GLU A C 1
ATOM 2517 O O . GLU A 1 309 ? 64.955 -41.484 -15.724 1.00 92.50 309 GLU A O 1
ATOM 2522 N N . ASN A 1 310 ? 64.735 -39.248 -15.620 1.00 91.81 310 ASN A N 1
ATOM 2523 C CA . ASN A 1 310 ? 65.952 -39.031 -14.839 1.00 91.81 310 ASN A CA 1
ATOM 2524 C C . ASN A 1 310 ? 65.886 -39.731 -13.478 1.00 91.81 310 ASN A C 1
ATOM 2526 O O . ASN A 1 310 ? 66.854 -40.370 -13.070 1.00 91.81 310 ASN A O 1
ATOM 2530 N N . LYS A 1 311 ? 64.739 -39.666 -12.790 1.00 92.81 311 LYS A N 1
ATOM 2531 C CA . LYS A 1 311 ? 64.533 -40.365 -11.517 1.00 92.81 311 LYS A CA 1
ATOM 2532 C C . LYS A 1 311 ? 64.698 -41.877 -11.675 1.00 92.81 311 LYS A C 1
ATOM 2534 O O . LYS A 1 311 ? 65.410 -42.488 -10.883 1.00 92.81 311 LYS A O 1
ATOM 2539 N N . LYS A 1 312 ? 64.098 -42.463 -12.715 1.00 92.69 312 LYS A N 1
ATOM 2540 C CA . LYS A 1 312 ? 64.243 -43.891 -13.020 1.00 92.69 312 LYS A CA 1
ATOM 2541 C C . LYS A 1 312 ? 65.701 -44.266 -13.304 1.00 92.69 312 LYS A C 1
ATOM 2543 O O . LYS A 1 312 ? 66.185 -45.255 -12.772 1.00 92.69 312 LYS A O 1
ATOM 2548 N N . CYS A 1 313 ? 66.415 -43.451 -14.081 1.00 90.56 313 CYS A N 1
ATOM 2549 C CA . CYS A 1 313 ? 67.837 -43.661 -14.369 1.00 90.56 313 CYS A CA 1
ATOM 2550 C C . CYS A 1 313 ? 68.691 -43.671 -13.087 1.00 90.56 313 CYS A C 1
ATOM 2552 O O . CYS A 1 313 ? 69.559 -44.527 -12.917 1.00 90.56 313 CYS A O 1
ATOM 2554 N N . VAL A 1 314 ? 68.410 -42.757 -12.151 1.00 91.88 314 VAL A N 1
ATOM 2555 C CA . VAL A 1 314 ? 69.072 -42.724 -10.838 1.00 91.88 314 VAL A CA 1
ATOM 2556 C C . VAL A 1 314 ? 68.746 -43.975 -10.016 1.00 91.88 314 VAL A C 1
ATOM 2558 O O . VAL A 1 314 ? 69.652 -44.555 -9.422 1.00 91.88 314 VAL A O 1
ATOM 2561 N N . GLU A 1 315 ? 67.486 -44.418 -9.991 1.00 89.06 315 GLU A N 1
ATOM 2562 C CA . GLU A 1 315 ? 67.085 -45.656 -9.305 1.00 89.06 315 GLU A CA 1
ATOM 2563 C C . GLU A 1 315 ? 67.793 -46.892 -9.890 1.00 89.06 315 GLU A C 1
ATOM 2565 O O . GLU A 1 315 ? 68.355 -47.688 -9.135 1.00 89.06 315 GLU A O 1
ATOM 2570 N N . ASP A 1 316 ? 67.849 -47.020 -11.218 1.00 90.62 316 ASP A N 1
ATOM 2571 C CA . ASP A 1 316 ? 68.537 -48.116 -11.913 1.00 90.62 316 ASP A CA 1
ATOM 2572 C C . ASP A 1 316 ? 70.052 -48.121 -11.615 1.00 90.62 316 ASP A C 1
ATOM 2574 O O . ASP A 1 316 ? 70.647 -49.179 -11.374 1.00 90.62 316 ASP A O 1
ATOM 2578 N N . PHE A 1 317 ? 70.680 -46.940 -11.557 1.00 91.12 317 PHE A N 1
ATOM 2579 C CA . PHE A 1 317 ? 72.090 -46.795 -11.187 1.00 91.12 317 PHE A CA 1
ATOM 2580 C C . PHE A 1 317 ? 72.352 -47.202 -9.729 1.00 91.12 317 PHE A C 1
ATOM 2582 O O . PHE A 1 317 ? 73.280 -47.968 -9.458 1.00 91.12 317 PHE A O 1
ATOM 2589 N N . CYS A 1 318 ? 71.508 -46.754 -8.794 1.00 86.81 318 CYS A N 1
ATOM 2590 C CA . CYS A 1 318 ? 71.581 -47.146 -7.385 1.00 86.81 318 CYS A CA 1
ATOM 2591 C C . CYS A 1 318 ? 71.419 -48.664 -7.200 1.00 86.81 318 CYS A C 1
ATOM 2593 O O . CYS A 1 318 ? 72.183 -49.271 -6.449 1.00 86.81 318 CYS A O 1
ATOM 2595 N N . ASN A 1 319 ? 70.474 -49.288 -7.910 1.00 87.31 319 ASN A N 1
ATOM 2596 C CA . ASN A 1 319 ? 70.262 -50.738 -7.867 1.00 87.31 319 ASN A CA 1
ATOM 2597 C C . ASN A 1 319 ? 71.466 -51.513 -8.421 1.00 87.31 319 ASN A C 1
ATOM 2599 O O . ASN A 1 319 ? 71.855 -52.531 -7.851 1.00 87.31 319 ASN A O 1
ATOM 2603 N N . THR A 1 320 ? 72.087 -51.014 -9.495 1.00 87.62 320 THR A N 1
ATOM 2604 C CA . THR A 1 320 ? 73.300 -51.613 -10.071 1.00 87.62 320 THR A CA 1
ATOM 2605 C C . THR A 1 320 ? 74.452 -51.580 -9.068 1.00 87.62 320 THR A C 1
ATOM 2607 O O . THR A 1 320 ? 75.076 -52.611 -8.826 1.00 87.62 320 THR A O 1
ATOM 2610 N N . LEU A 1 321 ? 74.688 -50.434 -8.418 1.00 81.88 321 LEU A N 1
ATOM 2611 C CA . LEU A 1 321 ? 75.717 -50.300 -7.381 1.00 81.88 321 LEU A CA 1
ATOM 2612 C C . LEU A 1 321 ? 75.475 -51.211 -6.173 1.00 81.88 321 LEU A C 1
ATOM 2614 O O . LEU A 1 321 ? 76.431 -51.742 -5.625 1.00 81.88 321 LEU A O 1
ATOM 2618 N N . ALA A 1 322 ? 74.220 -51.414 -5.766 1.00 77.94 322 ALA A N 1
ATOM 2619 C CA . ALA A 1 322 ? 73.882 -52.311 -4.660 1.00 77.94 322 ALA A CA 1
ATOM 2620 C C . ALA A 1 322 ? 74.096 -53.804 -4.987 1.00 77.94 322 ALA A C 1
ATOM 2622 O O . ALA A 1 322 ? 74.104 -54.630 -4.076 1.00 77.94 322 ALA A O 1
ATOM 2623 N N . SER A 1 323 ? 74.236 -54.154 -6.271 1.00 80.69 323 SER A N 1
ATOM 2624 C CA . SER A 1 323 ? 74.452 -55.527 -6.748 1.00 80.69 323 SER A CA 1
ATOM 2625 C C . SER A 1 323 ? 75.919 -55.886 -7.037 1.00 80.69 323 SER A C 1
ATOM 2627 O O . SER A 1 323 ? 76.194 -57.045 -7.352 1.00 80.69 323 SER A O 1
ATOM 2629 N N . MET A 1 324 ? 76.836 -54.912 -6.948 1.00 72.94 324 MET A N 1
ATOM 2630 C CA . MET A 1 324 ? 78.291 -55.082 -7.106 1.00 72.94 324 MET A CA 1
ATOM 2631 C C . MET A 1 324 ? 78.978 -55.354 -5.767 1.00 72.94 324 MET A C 1
ATOM 2633 O O . MET A 1 324 ? 79.948 -56.143 -5.773 1.00 72.94 324 MET A O 1
#

Organism: Prunus dulcis (NCBI:txid3755)

Sequence (324 aa):
MITEEEKFQGKTLSISHTKIAISTIKEKFSEQQLRRFEESCFGHLLLIEDLKWTSPIVHGLLLRKADPKTVSQVNGIKFIVGNKVIQFTAQQFCVVIGLRFGNLPFIPIATNENCSLKRKYFGNDKTVNLSELEKAFLDCADADDVLKLGFVYFAVFVLLGSEKHIWAYEVFPTLVALHLVVHEDNAYIPRILHWKSNTSERFSELMSQVFENREVDVQLLRPTVIDKQQPYWTWEEKDDDIEETATLPSSSKDKLASTELRTLKRDFQRTKDELAKVSSSNRALRNSVHELEEMIRKESLKLEREFAENKKCVEDFCNTLASM

pLDDT: mean 76.44, std 15.44, range [34.28, 96.62]

Secondary structure (DSSP, 8-state):
---TTTS----------HHHHHHHHHHHS-HHHHHHHHTSTTGGGGG-------HHHHHHHHTTBPPTTTS--TTSEEEEETTEEEEE-HHHHHHHH----S-----PPP-TTT-HHHHHHH-SSPPPPHHHHHHHHHH---HHHHHHHHHHHHIIIIIISS---THHHHH-HHHHHTTSEEE---TTS-GGGSEEE-----HHHHIIIIIS-TT---------HHHHHSTT------TTS-----BPP--S-TTHHHHHHHHHHHHHHHHHHHHHHHHHHHHHHHHHHHHHHHHHHHHHHHHHHHHHHHHHHHHHHHHHHHT-